Protein AF-A0A1H4CJB0-F1 (afdb_monomer_lite)

Structure (mmCIF, N/CA/C/O backbone):
data_AF-A0A1H4CJB0-F1
#
_entry.id   AF-A0A1H4CJB0-F1
#
loop_
_atom_site.group_PDB
_atom_site.id
_atom_site.type_symbol
_atom_site.label_atom_id
_atom_site.label_alt_id
_atom_site.label_comp_id
_atom_site.label_asym_id
_atom_site.label_entity_id
_atom_site.label_seq_id
_atom_site.pdbx_PDB_ins_code
_atom_site.Cartn_x
_atom_site.Cartn_y
_atom_site.Cartn_z
_atom_site.occupancy
_atom_site.B_iso_or_equiv
_atom_site.auth_seq_id
_atom_site.auth_comp_id
_atom_site.auth_asym_id
_atom_site.auth_atom_id
_atom_site.pdbx_PDB_model_num
ATOM 1 N N . MET A 1 1 ? -3.131 -46.522 -23.733 1.00 41.41 1 MET A N 1
ATOM 2 C CA . MET A 1 1 ? -1.980 -45.587 -23.687 1.00 41.41 1 MET A CA 1
ATOM 3 C C . MET A 1 1 ? -2.276 -44.174 -24.217 1.00 41.41 1 MET A C 1
ATOM 5 O O . MET A 1 1 ? -1.552 -43.266 -23.846 1.00 41.41 1 MET A O 1
ATOM 9 N N . LYS A 1 2 ? -3.339 -43.938 -25.011 1.00 32.59 2 LYS A N 1
ATOM 10 C CA . LYS A 1 2 ? -3.658 -42.598 -25.556 1.00 32.59 2 LYS A CA 1
ATOM 11 C C . LYS A 1 2 ? -4.396 -41.639 -24.594 1.00 32.59 2 LYS A C 1
ATOM 13 O O . LYS A 1 2 ? -4.295 -40.440 -24.779 1.00 32.59 2 LYS A O 1
ATOM 18 N N . LEU A 1 3 ? -5.050 -42.136 -23.535 1.00 29.50 3 LEU A N 1
ATOM 19 C CA . LEU A 1 3 ? -5.841 -41.307 -22.602 1.00 29.50 3 LEU A CA 1
ATOM 20 C C . LEU A 1 3 ? -4.997 -40.544 -21.552 1.00 29.50 3 LEU A C 1
ATOM 22 O O . LEU A 1 3 ? -5.400 -39.485 -21.088 1.00 29.50 3 LEU A O 1
ATOM 26 N N . LYS A 1 4 ? -3.801 -41.044 -21.200 1.00 29.25 4 LYS A N 1
ATOM 27 C CA . LYS A 1 4 ? -2.905 -40.383 -20.227 1.00 29.25 4 LYS A CA 1
ATOM 28 C C . LYS A 1 4 ? -2.166 -39.172 -20.812 1.00 29.25 4 LYS A C 1
ATOM 30 O O . LYS A 1 4 ? -1.829 -38.262 -20.070 1.00 29.25 4 LYS A O 1
ATOM 35 N N . ILE A 1 5 ? -1.951 -39.142 -22.130 1.00 38.16 5 ILE A N 1
ATOM 36 C CA . ILE A 1 5 ? -1.270 -38.027 -22.807 1.00 38.16 5 ILE A CA 1
ATOM 37 C C . ILE A 1 5 ? -2.209 -36.816 -22.923 1.00 38.16 5 ILE A C 1
ATOM 39 O O . ILE A 1 5 ? -1.764 -35.689 -22.748 1.00 38.16 5 ILE A O 1
ATOM 43 N N . THR A 1 6 ? -3.516 -37.033 -23.115 1.00 28.72 6 THR A N 1
ATOM 44 C CA . THR A 1 6 ? -4.508 -35.951 -23.235 1.00 28.72 6 THR A CA 1
ATOM 45 C C . THR A 1 6 ? -4.749 -35.205 -21.915 1.00 28.72 6 THR A C 1
ATOM 47 O O . THR A 1 6 ? -4.867 -33.987 -21.933 1.00 28.72 6 THR A O 1
ATOM 50 N N . ILE A 1 7 ? -4.757 -35.892 -20.763 1.00 28.59 7 ILE A N 1
ATOM 51 C CA . ILE A 1 7 ? -4.958 -35.253 -19.444 1.00 28.59 7 ILE A CA 1
ATOM 52 C C . ILE A 1 7 ? -3.745 -34.406 -19.034 1.00 28.59 7 ILE A C 1
ATOM 54 O O . ILE A 1 7 ? -3.920 -33.307 -18.515 1.00 28.59 7 ILE A O 1
ATOM 58 N N . VAL A 1 8 ? -2.521 -34.867 -19.324 1.00 30.88 8 VAL A N 1
ATOM 59 C CA . VAL A 1 8 ? -1.305 -34.068 -19.090 1.00 30.88 8 VAL A CA 1
ATOM 60 C C . VAL A 1 8 ? -1.310 -32.822 -19.980 1.00 30.88 8 VAL A C 1
ATOM 62 O O . VAL A 1 8 ? -1.046 -31.734 -19.489 1.00 30.88 8 VAL A O 1
ATOM 65 N N . PHE A 1 9 ? -1.715 -32.949 -21.249 1.00 25.62 9 PHE A N 1
ATOM 66 C CA . PHE A 1 9 ? -1.820 -31.807 -22.165 1.00 25.62 9 PHE A CA 1
ATOM 67 C C . PHE A 1 9 ? -2.879 -30.780 -21.725 1.00 25.62 9 PHE A C 1
ATOM 69 O O . PHE A 1 9 ? -2.626 -29.581 -21.795 1.00 25.62 9 PHE A O 1
ATOM 76 N N . ILE A 1 10 ? -4.043 -31.226 -21.233 1.00 28.97 10 ILE A N 1
ATOM 77 C CA . ILE A 1 10 ? -5.113 -30.336 -20.746 1.00 28.97 10 ILE A CA 1
ATOM 78 C C . ILE A 1 10 ? -4.701 -29.629 -19.446 1.00 28.97 10 ILE A C 1
ATOM 80 O O . ILE A 1 10 ? -4.936 -28.433 -19.317 1.00 28.97 10 ILE A O 1
ATOM 84 N N . LEU A 1 11 ? -4.025 -30.311 -18.513 1.00 27.70 11 LEU A N 1
ATOM 85 C CA . LEU A 1 11 ? -3.516 -29.684 -17.283 1.00 27.70 11 LEU A CA 1
ATOM 86 C C . LEU A 1 11 ? -2.426 -28.639 -17.569 1.00 27.70 11 LEU A C 1
ATOM 88 O O . LEU A 1 11 ? -2.415 -27.584 -16.933 1.00 27.70 11 LEU A O 1
ATOM 92 N N . SER A 1 12 ? -1.559 -28.883 -18.558 1.00 28.58 12 SER A N 1
ATOM 93 C CA . SER A 1 12 ? -0.568 -27.902 -19.026 1.00 28.58 12 SER A CA 1
ATOM 94 C C . SER A 1 12 ? -1.214 -26.702 -19.731 1.00 28.58 12 SER A C 1
ATOM 96 O O . SER A 1 12 ? -0.770 -25.574 -19.548 1.00 28.58 12 SER A O 1
ATOM 98 N N . PHE A 1 13 ? -2.291 -26.905 -20.498 1.00 25.59 13 PHE A N 1
ATOM 99 C CA . PHE A 1 13 ? -3.025 -25.805 -21.141 1.00 25.59 13 PHE A CA 1
ATOM 100 C C . PHE A 1 13 ? -3.854 -24.981 -20.149 1.00 25.59 13 PHE A C 1
ATOM 102 O O . PHE A 1 13 ? -3.871 -23.755 -20.248 1.00 25.59 13 PHE A O 1
ATOM 109 N N . CYS A 1 14 ? -4.494 -25.617 -19.163 1.00 26.12 14 CYS A N 1
ATOM 110 C CA . CYS A 1 14 ? -5.233 -24.910 -18.116 1.00 26.12 14 CYS A CA 1
ATOM 111 C C . CYS A 1 14 ? -4.314 -24.019 -17.277 1.00 26.12 14 CYS A C 1
ATOM 113 O O . CYS A 1 14 ? -4.701 -22.900 -16.962 1.00 26.12 14 CYS A O 1
ATOM 115 N N . SER A 1 15 ? -3.093 -24.471 -16.973 1.00 28.34 15 SER A N 1
ATOM 116 C CA . SER A 1 15 ? -2.096 -23.664 -16.256 1.00 28.34 15 SER A CA 1
ATOM 117 C C . SER A 1 15 ? -1.533 -22.522 -17.108 1.00 28.34 15 SER A C 1
ATOM 119 O O . SER A 1 15 ? -1.303 -21.445 -16.572 1.00 28.34 15 SER A O 1
ATOM 121 N N . PHE A 1 16 ? -1.409 -22.684 -18.431 1.00 30.70 16 PHE A N 1
ATOM 122 C CA . PHE A 1 16 ? -1.055 -21.584 -19.341 1.00 30.70 16 PHE A CA 1
ATOM 123 C C . PHE A 1 16 ? -2.162 -20.523 -19.462 1.00 30.70 16 PHE A C 1
ATOM 125 O O . PHE A 1 16 ? -1.870 -19.331 -19.397 1.00 30.70 16 PHE A O 1
ATOM 132 N N . ILE A 1 17 ? -3.432 -20.932 -19.591 1.00 30.05 17 ILE A N 1
ATOM 133 C CA . ILE A 1 17 ? -4.576 -20.001 -19.621 1.00 30.05 17 ILE A CA 1
ATOM 134 C C . ILE A 1 17 ? -4.733 -19.316 -18.256 1.00 30.05 17 ILE A C 1
ATOM 136 O O . ILE A 1 17 ? -4.927 -18.104 -18.206 1.00 30.05 17 ILE A O 1
ATOM 140 N N . HIS A 1 18 ? -4.574 -20.054 -17.150 1.00 32.44 18 HIS A N 1
ATOM 141 C CA . HIS A 1 18 ? -4.546 -19.465 -15.809 1.00 32.44 18 HIS A CA 1
ATOM 142 C C . HIS A 1 18 ? -3.353 -18.540 -15.597 1.00 32.44 18 HIS A C 1
ATOM 144 O O . HIS A 1 18 ? -3.535 -17.560 -14.905 1.00 32.44 18 HIS A O 1
ATOM 150 N N . ALA A 1 19 ? -2.179 -18.780 -16.187 1.00 33.12 19 ALA A N 1
ATOM 151 C CA . ALA A 1 19 ? -1.021 -17.888 -16.069 1.00 33.12 19 ALA A CA 1
ATOM 152 C C . ALA A 1 19 ? -1.181 -16.593 -16.884 1.00 33.12 19 ALA A C 1
ATOM 154 O O . ALA A 1 19 ? -0.773 -15.526 -16.424 1.00 33.12 19 ALA A O 1
ATOM 155 N N . GLN A 1 20 ? -1.809 -16.665 -18.069 1.00 38.16 20 GLN A N 1
ATOM 156 C CA . GLN A 1 20 ? -2.181 -15.464 -18.827 1.00 38.16 20 GLN A CA 1
ATOM 157 C C . GLN A 1 20 ? -3.262 -14.657 -18.117 1.00 38.16 20 GLN A C 1
ATOM 159 O O . GLN A 1 20 ? -3.204 -13.424 -18.091 1.00 38.16 20 GLN A O 1
ATOM 164 N N . ASN A 1 21 ? -4.217 -15.364 -17.513 1.00 38.53 21 ASN A N 1
ATOM 165 C CA . ASN A 1 21 ? -5.167 -14.755 -16.610 1.00 38.53 21 ASN A CA 1
ATOM 166 C C . ASN A 1 21 ? -4.480 -14.267 -15.346 1.00 38.53 21 ASN A C 1
ATOM 168 O O . ASN A 1 21 ? -4.873 -13.205 -14.930 1.00 38.53 21 ASN A O 1
ATOM 172 N N . LEU A 1 22 ? -3.432 -14.906 -14.813 1.00 39.69 22 LEU A N 1
ATOM 173 C CA . LEU A 1 22 ? -2.825 -14.535 -13.536 1.00 39.69 22 LEU A CA 1
ATOM 174 C C . LEU A 1 22 ? -2.320 -13.103 -13.600 1.00 39.69 22 LEU A C 1
ATOM 176 O O . LEU A 1 22 ? -2.834 -12.291 -12.873 1.00 39.69 22 LEU A O 1
ATOM 180 N N . MET A 1 23 ? -1.465 -12.705 -14.546 1.00 41.66 23 MET A N 1
ATOM 181 C CA . MET A 1 23 ? -1.033 -11.294 -14.602 1.00 41.66 23 MET A CA 1
ATOM 182 C C . MET A 1 23 ? -2.176 -10.290 -14.859 1.00 41.66 23 MET A C 1
ATOM 184 O O . MET A 1 23 ? -2.091 -9.156 -14.400 1.00 41.66 23 MET A O 1
ATOM 188 N N . LYS A 1 24 ? -3.246 -10.671 -15.571 1.00 47.22 24 LYS A N 1
ATOM 189 C CA . LYS A 1 24 ? -4.438 -9.817 -15.759 1.00 47.22 24 LYS A CA 1
ATOM 190 C C . LYS A 1 24 ? -5.398 -9.832 -14.559 1.00 47.22 24 LYS A C 1
ATOM 192 O O . LYS A 1 24 ? -6.061 -8.830 -14.315 1.00 47.22 24 LYS A O 1
ATOM 197 N N . SER A 1 25 ? -5.463 -10.934 -13.819 1.00 41.25 25 SER A N 1
ATOM 198 C CA . SER A 1 25 ? -6.315 -11.189 -12.655 1.00 41.25 25 SER A CA 1
ATOM 199 C C . SER A 1 25 ? -5.653 -10.679 -11.384 1.00 41.25 25 SER A C 1
ATOM 201 O O . SER A 1 25 ? -6.337 -10.141 -10.533 1.00 41.25 25 SER A O 1
ATOM 203 N N . THR A 1 26 ? -4.320 -10.718 -11.322 1.00 48.06 26 THR A N 1
ATOM 204 C CA . THR A 1 26 ? -3.447 -9.982 -10.404 1.00 48.06 26 THR A CA 1
ATOM 205 C C . THR A 1 26 ? -3.761 -8.488 -10.442 1.00 48.06 26 THR A C 1
ATOM 207 O O . THR A 1 26 ? -3.521 -7.785 -9.474 1.00 48.06 26 THR A O 1
ATOM 210 N N . TYR A 1 27 ? -4.325 -7.972 -11.533 1.00 49.72 27 TYR A N 1
ATOM 211 C CA . TYR A 1 27 ? -4.799 -6.595 -11.568 1.00 49.72 27 TYR A CA 1
ATOM 212 C C . TYR A 1 27 ? -6.315 -6.447 -11.548 1.00 49.72 27 TYR A C 1
ATOM 214 O O . TYR A 1 27 ? -6.733 -5.302 -11.525 1.00 49.72 27 TYR A O 1
ATOM 222 N N . ASN A 1 28 ? -7.118 -7.523 -11.593 1.00 56.25 28 ASN A N 1
ATOM 223 C CA . ASN A 1 28 ? -8.572 -7.485 -11.821 1.00 56.25 28 ASN A CA 1
ATOM 224 C C . ASN A 1 28 ? -9.011 -6.181 -12.518 1.00 56.25 28 ASN A C 1
ATOM 226 O O . ASN A 1 28 ? -9.590 -5.286 -11.907 1.00 56.25 28 ASN A O 1
ATOM 230 N N . LEU A 1 29 ? -8.613 -6.017 -13.785 1.00 55.62 29 LEU A N 1
ATOM 231 C CA . LEU A 1 29 ? -8.647 -4.715 -14.473 1.00 55.62 29 LEU A CA 1
ATOM 232 C C . LEU A 1 29 ? -10.059 -4.111 -14.594 1.00 55.62 29 LEU A C 1
ATOM 234 O O . LEU A 1 29 ? -10.209 -2.958 -15.005 1.00 55.62 29 LEU A O 1
ATOM 238 N N . GLU A 1 30 ? -11.095 -4.896 -14.312 1.00 55.72 30 GLU A N 1
ATOM 239 C CA . GLU A 1 30 ? -12.492 -4.468 -14.253 1.00 55.72 30 GLU A CA 1
ATOM 240 C C . GLU A 1 30 ? -12.834 -3.743 -12.940 1.00 55.72 30 GLU A C 1
ATOM 242 O O . GLU A 1 30 ? -13.747 -2.928 -12.942 1.00 55.72 30 GLU A O 1
ATOM 247 N N . GLY A 1 31 ? -12.055 -3.941 -11.871 1.00 58.12 31 GLY A N 1
ATOM 248 C CA . GLY A 1 31 ? -12.198 -3.273 -10.572 1.00 58.12 31 GLY A CA 1
ATOM 249 C C . GLY A 1 31 ? -11.404 -1.969 -10.408 1.00 58.12 31 GLY A C 1
ATOM 250 O O . GLY A 1 31 ? -11.330 -1.450 -9.298 1.00 58.12 31 GLY A O 1
ATOM 251 N N . PHE A 1 32 ? -10.784 -1.438 -11.470 1.00 64.06 32 PHE A N 1
ATOM 252 C CA . PHE A 1 32 ? -10.074 -0.152 -11.403 1.00 64.06 32 PHE A CA 1
ATOM 253 C C . PHE A 1 32 ? -11.062 1.011 -11.194 1.00 64.06 32 PHE A C 1
ATOM 255 O O . PHE A 1 32 ? -12.085 1.052 -11.883 1.00 64.06 32 PHE A O 1
ATOM 262 N N . PRO A 1 33 ? -10.746 1.992 -10.328 1.00 65.44 33 PRO A N 1
ATOM 263 C CA . PRO A 1 33 ? -11.596 3.158 -10.128 1.00 65.44 33 PRO A CA 1
ATOM 264 C C . PRO A 1 33 ? -11.641 4.051 -11.377 1.00 65.44 33 PRO A C 1
ATOM 266 O O . PRO A 1 33 ? -10.710 4.086 -12.190 1.00 65.44 33 PRO A O 1
ATOM 269 N N . GLU A 1 34 ? -12.724 4.823 -11.508 1.00 72.81 34 GLU A N 1
ATOM 270 C CA . GLU A 1 34 ? -12.892 5.793 -12.594 1.00 72.81 34 GLU A CA 1
ATOM 271 C C . GLU A 1 34 ? -11.735 6.814 -12.636 1.00 72.81 34 GLU A C 1
ATOM 273 O O . GLU A 1 34 ? -11.318 7.378 -11.612 1.00 72.81 34 GLU A O 1
ATOM 278 N N . GLY A 1 35 ? -11.234 7.090 -13.848 1.00 74.44 35 GLY A N 1
ATOM 279 C CA . GLY A 1 35 ? -10.115 8.011 -14.086 1.00 74.44 35 GLY A CA 1
ATOM 280 C C . GLY A 1 35 ? -8.725 7.360 -14.098 1.00 74.44 35 GLY A C 1
ATOM 281 O O . GLY A 1 35 ? -7.731 8.067 -13.940 1.00 74.44 35 GLY A O 1
ATOM 282 N N . MET A 1 36 ? -8.643 6.034 -14.278 1.00 78.69 36 MET A N 1
ATOM 283 C CA . MET A 1 36 ? -7.382 5.283 -14.428 1.00 78.69 36 MET A CA 1
ATOM 284 C C . MET A 1 36 ? -7.239 4.568 -15.788 1.00 78.69 36 MET A C 1
ATOM 286 O O . MET A 1 36 ? -6.518 3.570 -15.917 1.00 78.69 36 MET A O 1
ATOM 290 N N . ASP A 1 37 ? -7.923 5.064 -16.823 1.00 82.31 37 ASP A N 1
ATOM 291 C CA . ASP A 1 37 ? -7.985 4.418 -18.140 1.00 82.31 37 ASP A CA 1
ATOM 292 C C . ASP A 1 37 ? -6.610 4.303 -18.802 1.00 82.31 37 ASP A C 1
ATOM 294 O O . ASP A 1 37 ? -6.254 3.241 -19.322 1.00 82.31 37 ASP A O 1
ATOM 298 N N . LYS A 1 38 ? -5.785 5.355 -18.734 1.00 82.50 38 LYS A N 1
ATOM 299 C CA . LYS A 1 38 ? -4.431 5.331 -19.306 1.00 82.50 38 LYS A CA 1
ATOM 300 C C . LYS A 1 38 ? -3.524 4.299 -18.628 1.00 82.50 38 LYS A C 1
ATOM 302 O O . LYS A 1 38 ? -2.707 3.665 -19.299 1.00 82.50 38 LYS A O 1
ATOM 307 N N . GLN A 1 39 ? -3.646 4.110 -17.317 1.00 82.44 39 GLN A N 1
ATOM 308 C CA . GLN A 1 39 ? -2.888 3.117 -16.553 1.00 82.44 39 GLN A CA 1
ATOM 309 C C . GLN A 1 39 ? -3.353 1.709 -16.913 1.00 82.44 39 GLN A C 1
ATOM 311 O O . GLN A 1 39 ? -2.521 0.844 -17.191 1.00 82.44 39 GLN A O 1
ATOM 316 N N . LYS A 1 40 ? -4.671 1.497 -16.994 1.00 75.06 40 LYS A N 1
ATOM 317 C CA . LYS A 1 40 ? -5.268 0.238 -17.454 1.00 75.06 40 LYS A CA 1
ATOM 318 C C . LYS A 1 40 ? -4.824 -0.107 -18.875 1.00 75.06 40 LYS A C 1
ATOM 320 O O . LYS A 1 40 ? -4.460 -1.251 -19.152 1.00 75.06 40 LYS A O 1
ATOM 325 N N . GLU A 1 41 ? -4.804 0.866 -19.782 1.00 78.75 41 GLU A N 1
ATOM 326 C CA . GLU A 1 41 ? -4.307 0.686 -21.148 1.00 78.75 41 GLU A CA 1
ATOM 327 C C . GLU A 1 41 ? -2.804 0.362 -21.163 1.00 78.75 41 GLU A C 1
ATOM 329 O O . GLU A 1 41 ? -2.380 -0.562 -21.865 1.00 78.75 41 GLU A O 1
ATOM 334 N N . PHE A 1 42 ? -2.002 1.075 -20.364 1.00 76.06 42 PHE A N 1
ATOM 335 C CA . PHE A 1 42 ? -0.564 0.834 -20.238 1.00 76.06 42 PHE A CA 1
ATOM 336 C C . PHE A 1 42 ? -0.275 -0.593 -19.761 1.00 76.06 42 PHE A C 1
ATOM 338 O O . PHE A 1 42 ? 0.500 -1.301 -20.403 1.00 76.06 42 PHE A O 1
ATOM 345 N N . ILE A 1 43 ? -0.929 -1.034 -18.680 1.00 73.88 43 ILE A N 1
ATOM 346 C CA . ILE A 1 43 ? -0.781 -2.382 -18.117 1.00 73.88 43 ILE A CA 1
ATOM 347 C C . ILE A 1 43 ? -1.185 -3.434 -19.152 1.00 73.88 43 ILE A C 1
ATOM 349 O O . ILE A 1 43 ? -0.418 -4.358 -19.411 1.00 73.88 43 ILE A O 1
ATOM 353 N N . ASN A 1 44 ? -2.331 -3.265 -19.819 1.00 70.75 44 ASN A N 1
ATOM 354 C CA . ASN A 1 44 ? -2.784 -4.198 -20.855 1.00 70.75 44 ASN A CA 1
ATOM 355 C C . ASN A 1 44 ? -1.765 -4.361 -21.992 1.00 70.75 44 ASN A C 1
ATOM 357 O O . ASN A 1 44 ? -1.460 -5.487 -22.394 1.00 70.75 44 ASN A O 1
ATOM 361 N N . LYS A 1 45 ? -1.215 -3.251 -22.497 1.00 71.31 45 LYS A N 1
ATOM 362 C CA . LYS A 1 45 ? -0.205 -3.278 -23.564 1.00 71.31 45 LYS A CA 1
ATOM 363 C C . LYS A 1 45 ? 1.116 -3.874 -23.079 1.00 71.31 45 LYS A C 1
ATOM 365 O O . LYS A 1 45 ? 1.683 -4.717 -23.771 1.00 71.31 45 LYS A O 1
ATOM 370 N N . ALA A 1 46 ? 1.585 -3.492 -21.892 1.00 68.69 46 ALA A N 1
ATOM 371 C CA . ALA A 1 46 ? 2.828 -4.004 -21.319 1.00 68.69 46 ALA A CA 1
ATOM 372 C C . ALA A 1 46 ? 2.749 -5.516 -21.055 1.00 68.69 46 ALA A C 1
ATOM 374 O O . ALA A 1 46 ? 3.631 -6.252 -21.489 1.00 68.69 46 ALA A O 1
ATOM 375 N N . ILE A 1 47 ? 1.663 -5.989 -20.434 1.00 62.25 47 ILE A N 1
ATOM 376 C CA . ILE A 1 47 ? 1.431 -7.413 -20.165 1.00 62.25 47 ILE A CA 1
ATOM 377 C C . ILE A 1 47 ? 1.344 -8.196 -21.474 1.00 62.25 47 ILE A C 1
ATOM 379 O O . ILE A 1 47 ? 1.951 -9.254 -21.568 1.00 62.25 47 ILE A O 1
ATOM 383 N N . SER A 1 48 ? 0.683 -7.685 -22.520 1.00 55.22 48 SER A N 1
ATOM 384 C CA . SER A 1 48 ? 0.611 -8.394 -23.809 1.00 55.22 48 SER A CA 1
ATOM 385 C C . SER A 1 48 ? 1.988 -8.733 -24.405 1.00 55.22 48 SER A C 1
ATOM 387 O O . SER A 1 48 ? 2.150 -9.801 -24.990 1.00 55.22 48 SER A O 1
ATOM 389 N N . ASN A 1 49 ? 3.001 -7.893 -24.158 1.00 52.16 49 ASN A N 1
ATOM 390 C CA . ASN A 1 49 ? 4.388 -8.149 -24.559 1.00 52.16 49 ASN A CA 1
ATOM 391 C C . ASN A 1 49 ? 5.097 -9.184 -23.659 1.00 52.16 49 ASN A C 1
ATOM 393 O O . ASN A 1 49 ? 6.139 -9.725 -24.035 1.00 52.16 49 ASN A O 1
ATOM 397 N N . ILE A 1 50 ? 4.552 -9.452 -22.467 1.00 51.47 50 ILE A N 1
ATOM 398 C CA . ILE A 1 50 ? 5.092 -10.387 -21.474 1.00 51.47 50 ILE A CA 1
ATOM 399 C C . ILE A 1 50 ? 4.404 -11.775 -21.544 1.00 51.47 50 ILE A C 1
ATOM 401 O O . ILE A 1 50 ? 4.913 -12.753 -21.024 1.00 51.47 50 ILE A O 1
ATOM 405 N N . LEU A 1 51 ? 3.262 -11.939 -22.216 1.00 44.31 51 LEU A N 1
ATOM 406 C CA . LEU A 1 51 ? 2.453 -13.177 -22.156 1.00 44.31 51 LEU A CA 1
ATOM 407 C C . LEU A 1 51 ? 2.945 -14.376 -23.010 1.00 44.31 51 LEU A C 1
ATOM 409 O O . LEU A 1 51 ? 2.173 -15.308 -23.247 1.00 44.31 51 LEU A O 1
ATOM 413 N N . ILE A 1 52 ? 4.206 -14.397 -23.461 1.00 47.78 52 ILE A N 1
ATOM 414 C CA . ILE A 1 52 ? 4.759 -15.432 -24.369 1.00 47.78 52 ILE A CA 1
ATOM 415 C C . ILE A 1 52 ? 5.836 -16.296 -23.675 1.00 47.78 52 ILE A C 1
ATOM 417 O O . ILE A 1 52 ? 6.840 -16.653 -24.285 1.00 47.78 52 ILE A O 1
ATOM 421 N N . TYR A 1 53 ? 5.671 -16.630 -22.389 1.00 58.69 53 TYR A N 1
ATOM 422 C CA . TYR A 1 53 ? 6.720 -17.315 -21.611 1.00 58.69 53 TYR A CA 1
ATOM 423 C C . TYR A 1 53 ? 6.220 -18.516 -20.816 1.00 58.69 53 TYR A C 1
ATOM 425 O O . TYR A 1 53 ? 5.035 -18.639 -20.509 1.00 58.69 53 TYR A O 1
ATOM 433 N N . ASN A 1 54 ? 7.152 -19.412 -20.476 1.00 54.72 54 ASN A N 1
ATOM 434 C CA . ASN A 1 54 ? 6.845 -20.595 -19.680 1.00 54.72 54 ASN A CA 1
ATOM 435 C C . ASN A 1 54 ? 6.647 -20.190 -18.220 1.00 54.72 54 ASN A C 1
ATOM 437 O O . ASN A 1 54 ? 7.578 -19.702 -17.581 1.00 54.72 54 ASN A O 1
ATOM 441 N N . PHE A 1 55 ? 5.439 -20.409 -17.710 1.00 64.69 55 PHE A N 1
ATOM 442 C CA . PHE A 1 55 ? 5.088 -20.179 -16.315 1.00 64.69 55 PHE A CA 1
ATOM 443 C C . PHE A 1 55 ? 5.646 -21.275 -15.401 1.00 64.69 55 PHE A C 1
ATOM 445 O O . PHE A 1 55 ? 5.577 -22.465 -15.716 1.00 64.69 55 PHE A O 1
ATOM 452 N N . ILE A 1 56 ? 6.141 -20.864 -14.239 1.00 67.38 56 ILE A N 1
ATOM 453 C CA . ILE A 1 56 ? 6.602 -21.722 -13.153 1.00 67.38 56 ILE A CA 1
ATOM 454 C C . ILE A 1 56 ? 5.913 -21.240 -11.872 1.00 67.38 56 ILE A C 1
ATOM 456 O O . ILE A 1 56 ? 6.118 -20.111 -11.422 1.00 67.38 56 ILE A O 1
ATOM 460 N N . TYR A 1 57 ? 5.094 -22.103 -11.273 1.00 65.69 57 TYR A N 1
ATOM 461 C CA . TYR A 1 57 ? 4.410 -21.794 -10.019 1.00 65.69 57 TYR A CA 1
ATOM 462 C C . TYR A 1 57 ? 5.407 -21.731 -8.854 1.00 65.69 57 TYR A C 1
ATOM 464 O O . TYR A 1 57 ? 6.169 -22.676 -8.643 1.00 65.69 57 TYR A O 1
ATOM 472 N N . GLY A 1 58 ? 5.395 -20.625 -8.104 1.00 63.16 58 GLY A N 1
ATOM 473 C CA . GLY A 1 58 ? 6.302 -20.375 -6.979 1.00 63.16 58 GLY A CA 1
ATOM 474 C C . GLY A 1 58 ? 5.659 -20.476 -5.591 1.00 63.16 58 GLY A C 1
ATOM 475 O O . GLY A 1 58 ? 6.366 -20.284 -4.606 1.00 63.16 58 GLY A O 1
ATOM 476 N N . GLY A 1 59 ? 4.356 -20.769 -5.497 1.00 66.94 59 GLY A N 1
ATOM 477 C CA . GLY A 1 59 ? 3.576 -20.719 -4.252 1.00 66.94 59 GLY A CA 1
ATOM 478 C C . GLY A 1 59 ? 2.588 -19.541 -4.211 1.00 66.94 59 GLY A C 1
ATOM 479 O O . GLY A 1 59 ? 2.511 -18.775 -5.174 1.00 66.94 59 GLY A O 1
ATOM 480 N N . PRO A 1 60 ? 1.825 -19.378 -3.113 1.00 63.94 60 PRO A N 1
ATOM 481 C CA . PRO A 1 60 ? 0.927 -18.236 -2.931 1.00 63.94 60 PRO A CA 1
ATOM 482 C C . PRO A 1 60 ? 1.668 -16.904 -3.124 1.00 63.94 60 PRO A C 1
ATOM 484 O O . PRO A 1 60 ? 2.777 -16.731 -2.612 1.00 63.94 60 PRO A O 1
ATOM 487 N N . GLY A 1 61 ? 1.094 -16.001 -3.926 1.00 63.16 61 GLY A N 1
ATOM 488 C CA . GLY A 1 61 ? 1.667 -14.681 -4.229 1.00 63.16 61 GLY A CA 1
ATOM 489 C C . GLY A 1 61 ? 2.987 -14.688 -5.016 1.00 63.16 61 GLY A C 1
ATOM 490 O O . GLY A 1 61 ? 3.546 -13.624 -5.273 1.00 63.16 61 GLY A O 1
ATOM 491 N N . ASN A 1 62 ? 3.506 -15.854 -5.421 1.00 70.31 62 ASN A N 1
ATOM 492 C CA . ASN A 1 62 ? 4.827 -15.980 -6.034 1.00 70.31 62 ASN A CA 1
ATOM 493 C C . ASN A 1 62 ? 4.784 -16.772 -7.341 1.00 70.31 62 ASN A C 1
ATOM 495 O O . ASN A 1 62 ? 4.240 -17.872 -7.439 1.00 70.31 62 ASN A O 1
ATOM 499 N N . SER A 1 63 ? 5.403 -16.216 -8.374 1.00 71.62 63 SER A N 1
ATOM 500 C CA . SER A 1 63 ? 5.441 -16.798 -9.714 1.00 71.62 63 SER A CA 1
ATOM 501 C C . SER A 1 63 ? 6.799 -16.572 -10.359 1.00 71.62 63 SER A C 1
ATOM 503 O O . SER A 1 63 ? 7.493 -15.601 -10.062 1.00 71.62 63 SER A O 1
ATOM 505 N N . GLN A 1 64 ? 7.202 -17.466 -11.254 1.00 72.81 64 GLN A N 1
ATOM 506 C CA . GLN A 1 64 ? 8.417 -17.296 -12.045 1.00 72.81 64 GLN A CA 1
ATOM 507 C C . GLN A 1 64 ? 8.109 -17.553 -13.515 1.00 72.81 64 GLN A C 1
ATOM 509 O O . GLN A 1 64 ? 7.211 -18.326 -13.849 1.00 72.81 64 GLN A O 1
ATOM 514 N N . PHE A 1 65 ? 8.851 -16.894 -14.394 1.00 70.25 65 PHE A N 1
ATOM 515 C CA . PHE A 1 65 ? 8.710 -17.064 -15.833 1.00 70.25 65 PHE A CA 1
ATOM 516 C C . PHE A 1 65 ? 10.082 -17.215 -16.472 1.00 70.25 65 PHE A C 1
ATOM 518 O O . PHE A 1 65 ? 10.986 -16.414 -16.219 1.00 70.25 65 PHE A O 1
ATOM 525 N N . ASP A 1 66 ? 10.214 -18.222 -17.331 1.00 68.19 66 ASP A N 1
ATOM 526 C CA . ASP A 1 66 ? 11.396 -18.387 -18.170 1.00 68.19 66 ASP A CA 1
ATOM 527 C C . ASP A 1 66 ? 11.194 -17.665 -19.503 1.00 68.19 66 ASP A C 1
ATOM 529 O O . ASP A 1 66 ? 10.433 -18.107 -20.372 1.00 68.19 66 ASP A O 1
ATOM 533 N N . LEU A 1 67 ? 11.930 -16.570 -19.673 1.00 67.94 67 LEU A N 1
ATOM 534 C CA . LEU A 1 67 ? 12.091 -15.852 -20.927 1.00 67.94 67 LEU A CA 1
ATOM 535 C C . LEU A 1 67 ? 13.151 -16.577 -21.759 1.00 67.94 67 LEU A C 1
ATOM 537 O O . LEU A 1 67 ? 14.339 -16.526 -21.439 1.00 67.94 67 LEU A O 1
ATOM 541 N N . LYS A 1 68 ? 12.738 -17.271 -22.820 1.00 64.94 68 LYS A N 1
ATOM 542 C CA . LYS A 1 68 ? 13.665 -17.883 -23.783 1.00 64.94 68 LYS A CA 1
ATOM 543 C C . LYS A 1 68 ? 13.662 -17.069 -25.063 1.00 64.94 68 LYS A C 1
ATOM 545 O O . LYS A 1 68 ? 12.604 -16.867 -25.653 1.00 64.94 68 LYS A O 1
ATOM 550 N N . SER A 1 69 ? 14.836 -16.630 -25.497 1.00 61.62 69 SER A N 1
ATOM 551 C CA . SER A 1 69 ? 14.988 -15.897 -26.750 1.00 61.62 69 SER A CA 1
ATOM 552 C C . SER A 1 69 ? 16.222 -16.378 -27.507 1.00 61.62 69 SER A C 1
ATOM 554 O O . SER A 1 69 ? 17.261 -16.680 -26.924 1.00 61.62 69 SER A O 1
ATOM 556 N N . GLU A 1 70 ? 16.104 -16.459 -28.831 1.00 54.88 70 GLU A N 1
ATOM 557 C CA . GLU A 1 70 ? 17.220 -16.784 -29.731 1.00 54.88 70 GLU A CA 1
ATOM 558 C C . GLU A 1 70 ? 18.157 -15.581 -29.960 1.00 54.88 70 GLU A C 1
ATOM 560 O O . GLU A 1 70 ? 19.218 -15.727 -30.561 1.00 54.88 70 GLU A O 1
ATOM 565 N N . LYS A 1 71 ? 17.760 -14.382 -29.505 1.00 62.91 71 LYS A N 1
ATOM 566 C CA . LYS A 1 71 ? 18.500 -13.109 -29.595 1.00 62.91 71 LYS A CA 1
ATOM 567 C C . LYS A 1 71 ? 18.303 -12.276 -28.322 1.00 62.91 71 LYS A C 1
ATOM 569 O O . LYS A 1 71 ? 17.504 -12.640 -27.463 1.00 62.91 71 LYS A O 1
ATOM 574 N N . GLU A 1 72 ? 18.970 -11.126 -28.230 1.00 69.00 72 GLU A N 1
ATOM 575 C CA . GLU A 1 72 ? 18.693 -10.093 -27.220 1.00 69.00 72 GLU A CA 1
ATOM 576 C C . GLU A 1 72 ? 17.174 -9.836 -27.097 1.00 69.00 72 GLU A C 1
ATOM 578 O O . GLU A 1 72 ? 16.519 -9.458 -28.074 1.00 69.00 72 GLU A O 1
ATOM 583 N N . PHE A 1 73 ? 16.604 -10.076 -25.911 1.00 73.19 73 PHE A N 1
ATOM 584 C CA . PHE A 1 73 ? 15.176 -9.872 -25.660 1.00 73.19 73 PHE A CA 1
ATOM 585 C C . PHE A 1 73 ? 14.913 -8.408 -25.286 1.00 73.19 73 PHE A C 1
ATOM 587 O O . PHE A 1 73 ? 15.553 -7.883 -24.377 1.00 73.19 73 PHE A O 1
ATOM 594 N N . LYS A 1 74 ? 13.963 -7.759 -25.975 1.00 76.62 74 LYS A N 1
ATOM 595 C CA . LYS A 1 74 ? 13.598 -6.347 -25.774 1.00 76.62 74 LYS A CA 1
ATOM 596 C C . LYS A 1 74 ? 12.124 -6.206 -25.416 1.00 76.62 74 LYS A C 1
ATOM 598 O O . LYS A 1 74 ? 11.252 -6.550 -26.212 1.00 76.62 74 LYS A O 1
ATOM 603 N N . LEU A 1 75 ? 11.858 -5.632 -24.248 1.00 76.81 75 LEU A N 1
ATOM 604 C CA . LEU A 1 75 ? 10.530 -5.262 -23.774 1.00 76.81 75 LEU A CA 1
ATOM 605 C C . LEU A 1 75 ? 10.333 -3.752 -23.941 1.00 76.81 75 LEU A C 1
ATOM 607 O O . LEU A 1 75 ? 10.841 -2.956 -23.150 1.00 76.81 75 LEU A O 1
ATOM 611 N N . ASN A 1 76 ? 9.580 -3.355 -24.965 1.00 77.62 76 ASN A N 1
ATOM 612 C CA . ASN A 1 76 ? 9.226 -1.952 -25.176 1.00 77.62 76 ASN A CA 1
ATOM 613 C C . ASN A 1 76 ? 8.162 -1.509 -24.169 1.00 77.62 76 ASN A C 1
ATOM 615 O O . ASN A 1 76 ? 7.130 -2.175 -24.021 1.00 77.62 76 ASN A O 1
ATOM 619 N N . LEU A 1 77 ? 8.384 -0.363 -23.521 1.00 81.19 77 LEU A N 1
ATOM 620 C CA . LEU A 1 77 ? 7.336 0.287 -22.743 1.00 81.19 77 LEU A CA 1
ATOM 621 C C . LEU A 1 77 ? 6.342 0.944 -23.715 1.00 81.19 77 LEU A C 1
ATOM 623 O O . LEU A 1 77 ? 6.776 1.548 -24.697 1.00 81.19 77 LEU A O 1
ATOM 627 N N . PRO A 1 78 ? 5.020 0.849 -23.479 1.00 77.19 78 PRO A N 1
ATOM 628 C CA . PRO A 1 78 ? 4.000 1.401 -24.371 1.00 77.19 78 PRO A CA 1
ATOM 629 C C . PRO A 1 78 ? 3.886 2.931 -24.233 1.00 77.19 78 PRO A C 1
ATOM 631 O O . PRO A 1 78 ? 2.864 3.473 -23.815 1.00 77.19 78 PRO A O 1
ATOM 634 N N . LEU A 1 79 ? 4.964 3.625 -24.594 1.00 81.31 79 LEU A N 1
ATOM 635 C CA . LEU A 1 79 ? 5.140 5.075 -24.601 1.00 81.31 79 LEU A CA 1
ATOM 636 C C . LEU A 1 79 ? 5.470 5.530 -26.030 1.00 81.31 79 LEU A C 1
ATOM 638 O O . LEU A 1 79 ? 5.953 4.738 -26.838 1.00 81.31 79 LEU A O 1
ATOM 642 N N . LYS A 1 80 ? 5.250 6.810 -26.361 1.00 83.62 80 LYS A N 1
ATOM 643 C CA . LYS A 1 80 ? 5.738 7.344 -27.648 1.00 83.62 80 LYS A CA 1
ATOM 644 C C . LYS A 1 80 ? 7.255 7.508 -27.646 1.00 83.62 80 LYS A C 1
ATOM 646 O O . LYS A 1 80 ? 7.902 7.256 -28.656 1.00 83.62 80 LYS A O 1
ATOM 651 N N . THR A 1 81 ? 7.811 7.944 -26.517 1.00 85.56 81 THR A N 1
ATOM 652 C CA . THR A 1 81 ? 9.255 7.943 -26.286 1.00 85.56 81 THR A CA 1
ATOM 653 C C . THR A 1 81 ? 9.755 6.496 -26.240 1.00 85.56 81 THR A C 1
ATOM 655 O O . THR A 1 81 ? 9.216 5.713 -25.455 1.00 85.56 81 THR A O 1
ATOM 658 N N . PRO A 1 82 ? 10.794 6.130 -27.012 1.00 86.56 82 PRO A N 1
ATOM 659 C CA . PRO A 1 82 ? 11.251 4.751 -27.110 1.00 86.56 82 PRO A CA 1
ATOM 660 C C . PRO A 1 82 ? 12.113 4.373 -25.893 1.00 86.56 82 PRO A C 1
ATOM 662 O O . PRO A 1 82 ? 13.338 4.352 -25.948 1.00 86.56 82 PRO A O 1
ATOM 665 N N . ILE A 1 83 ? 11.459 4.093 -24.767 1.00 86.38 83 ILE A N 1
ATOM 666 C CA . ILE A 1 83 ? 12.076 3.515 -23.567 1.00 86.38 83 ILE A CA 1
ATOM 667 C C . ILE A 1 83 ? 11.791 2.012 -23.579 1.00 86.38 83 ILE A C 1
ATOM 669 O O . ILE A 1 83 ? 10.643 1.592 -23.747 1.00 86.38 83 ILE A O 1
ATOM 673 N N . TRP A 1 84 ? 12.821 1.192 -23.393 1.00 85.25 84 TRP A N 1
ATOM 674 C CA . TRP A 1 84 ? 12.682 -0.263 -23.371 1.00 85.25 84 TRP A CA 1
ATOM 675 C C . TRP A 1 84 ? 13.645 -0.902 -22.379 1.00 85.25 84 TRP A C 1
ATOM 677 O O . TRP A 1 84 ? 14.686 -0.340 -22.045 1.00 85.25 84 TRP A O 1
ATOM 687 N N . LEU A 1 85 ? 13.300 -2.099 -21.921 1.00 84.56 85 LEU A N 1
ATOM 688 C CA . LEU A 1 85 ? 14.181 -2.955 -21.138 1.00 84.56 85 LEU A CA 1
ATOM 689 C C . LEU A 1 85 ? 14.784 -4.008 -22.065 1.00 84.56 85 LEU A C 1
ATOM 691 O O . LEU A 1 85 ? 14.057 -4.650 -22.822 1.00 84.56 85 LEU A O 1
ATOM 695 N N . THR A 1 86 ? 16.098 -4.183 -22.018 1.00 82.81 86 THR A N 1
ATOM 696 C CA . THR A 1 86 ? 16.796 -5.226 -22.764 1.00 82.81 86 THR A CA 1
ATOM 697 C C . THR A 1 86 ? 17.490 -6.212 -21.835 1.00 82.81 86 THR A C 1
ATOM 699 O O . THR A 1 86 ? 17.928 -5.853 -20.743 1.00 82.81 86 THR A O 1
ATOM 702 N N . PHE A 1 87 ? 17.573 -7.467 -22.255 1.00 77.88 87 PHE A N 1
ATOM 703 C CA . PHE A 1 87 ? 18.183 -8.548 -21.491 1.00 77.88 87 PHE A CA 1
ATOM 704 C C . PHE A 1 87 ? 19.363 -9.095 -22.297 1.00 77.88 87 PHE A C 1
ATOM 706 O O . PHE A 1 87 ? 19.146 -9.827 -23.270 1.00 77.88 87 PHE A O 1
ATOM 713 N N . PRO A 1 88 ? 20.605 -8.711 -21.946 1.00 67.31 88 PRO A N 1
ATOM 714 C CA . PRO A 1 88 ? 21.771 -9.041 -22.750 1.00 67.31 88 PRO A CA 1
ATOM 715 C C . PRO A 1 88 ? 22.042 -10.548 -22.746 1.00 67.31 88 PRO A C 1
ATOM 717 O O . PRO A 1 88 ? 21.845 -11.241 -21.740 1.00 67.31 88 PRO A O 1
ATOM 720 N N . ASP A 1 89 ? 22.524 -11.043 -23.884 1.00 61.69 89 ASP A N 1
ATOM 721 C CA . ASP A 1 89 ? 23.063 -12.390 -24.010 1.00 61.69 89 ASP A CA 1
ATOM 722 C C . ASP A 1 89 ? 24.519 -12.393 -23.525 1.00 61.69 89 ASP A C 1
ATOM 724 O O . ASP A 1 89 ? 25.378 -11.702 -24.070 1.00 61.69 89 ASP A O 1
ATOM 728 N N . THR A 1 90 ? 24.802 -13.159 -22.472 1.00 53.12 90 THR A N 1
ATOM 729 C CA . THR A 1 90 ? 26.165 -13.284 -21.926 1.00 53.12 90 THR A CA 1
ATOM 730 C C . THR A 1 90 ? 27.005 -14.326 -22.671 1.00 53.12 90 THR A C 1
ATOM 732 O O . THR A 1 90 ? 28.197 -14.455 -22.390 1.00 53.12 90 THR A O 1
ATOM 735 N N . LYS A 1 91 ? 26.426 -15.065 -23.630 1.00 53.06 91 LYS A N 1
ATOM 736 C CA . LYS A 1 91 ? 27.100 -16.113 -24.404 1.00 53.06 91 LYS A CA 1
ATOM 737 C C . LYS A 1 91 ? 26.833 -15.934 -25.900 1.00 53.06 91 LYS A C 1
ATOM 739 O O . LYS A 1 91 ? 26.118 -16.705 -26.519 1.00 53.06 91 LYS A O 1
ATOM 744 N N . LEU A 1 92 ? 27.531 -14.969 -26.497 1.00 46.34 92 LEU A N 1
ATOM 745 C CA . LEU A 1 92 ? 27.530 -14.622 -27.931 1.00 46.34 92 LEU A CA 1
ATOM 746 C C . LEU A 1 92 ? 27.821 -15.763 -28.937 1.00 46.34 92 LEU A C 1
ATOM 748 O O . LEU A 1 92 ? 27.836 -15.509 -30.137 1.00 46.34 92 LEU A O 1
ATOM 752 N N . ASN A 1 93 ? 28.035 -17.004 -28.497 1.00 48.19 93 ASN A N 1
ATOM 753 C CA . ASN A 1 93 ? 28.292 -18.148 -29.365 1.00 48.19 93 ASN A CA 1
ATOM 754 C C . ASN A 1 93 ? 27.311 -19.283 -29.048 1.00 48.19 93 ASN A C 1
ATOM 756 O O . ASN A 1 93 ? 27.558 -20.095 -28.160 1.00 48.19 93 ASN A O 1
ATOM 760 N N . SER A 1 94 ? 26.225 -19.322 -29.824 1.00 50.03 94 SER A N 1
ATOM 761 C CA . SER A 1 94 ? 25.352 -20.479 -30.060 1.00 50.03 94 SER A CA 1
ATOM 762 C C . SER A 1 94 ? 24.786 -21.185 -28.822 1.00 50.03 94 SER A C 1
ATOM 764 O O . SER A 1 94 ? 25.345 -22.176 -28.370 1.00 50.03 94 SER A O 1
ATOM 766 N N . GLU A 1 95 ? 23.643 -20.698 -28.341 1.00 53.19 95 GLU A N 1
ATOM 767 C CA . GLU A 1 95 ? 22.482 -21.433 -27.807 1.00 53.19 95 GLU A CA 1
ATOM 768 C C . GLU A 1 95 ? 21.501 -20.380 -27.265 1.00 53.19 95 GLU A C 1
ATOM 770 O O . GLU A 1 95 ? 21.927 -19.328 -26.799 1.00 53.19 95 GLU A O 1
ATOM 775 N N . SER A 1 96 ? 20.189 -20.611 -27.364 1.00 56.62 96 SER A N 1
ATOM 776 C CA . SER A 1 96 ? 19.167 -19.680 -26.857 1.00 56.62 96 SER A CA 1
ATOM 777 C C . SER A 1 96 ? 19.491 -19.195 -25.436 1.00 56.62 96 SER A C 1
ATOM 779 O O . SER A 1 96 ? 19.676 -20.022 -24.536 1.00 56.62 96 SER A O 1
ATOM 781 N N . ALA A 1 97 ? 19.502 -17.881 -25.209 1.00 59.75 97 ALA A N 1
ATOM 782 C CA . ALA A 1 97 ? 19.650 -17.329 -23.871 1.00 59.75 97 ALA A CA 1
ATOM 783 C C . ALA A 1 97 ? 18.323 -17.485 -23.112 1.00 59.75 97 ALA A C 1
ATOM 785 O O . ALA A 1 97 ? 17.252 -17.122 -23.603 1.00 59.75 97 ALA A O 1
ATOM 786 N N . SER A 1 98 ? 18.398 -18.070 -21.915 1.00 66.00 98 SER A N 1
ATOM 787 C CA . SER A 1 98 ? 17.260 -18.181 -21.000 1.00 66.00 98 SER A CA 1
ATOM 788 C C . SER A 1 98 ? 17.461 -17.222 -19.836 1.00 66.00 98 SER A C 1
ATOM 790 O O . SER A 1 98 ? 18.459 -17.326 -19.112 1.00 66.00 98 SER A O 1
ATOM 792 N N . HIS A 1 99 ? 16.499 -16.340 -19.603 1.00 71.31 99 HIS A N 1
ATOM 793 C CA . HIS A 1 99 ? 16.442 -15.452 -18.446 1.00 71.31 99 HIS A CA 1
ATOM 794 C C . HIS A 1 99 ? 15.237 -15.838 -17.601 1.00 71.31 99 HIS A C 1
ATOM 796 O O . HIS A 1 99 ? 14.156 -16.059 -18.129 1.00 71.31 99 HIS A O 1
ATOM 802 N N . THR A 1 100 ? 15.425 -15.930 -16.291 1.00 72.19 100 THR A N 1
ATOM 803 C CA . THR A 1 100 ? 14.326 -16.210 -15.366 1.00 72.19 100 THR A CA 1
ATOM 804 C C . THR A 1 100 ? 13.953 -14.911 -14.683 1.00 72.19 100 THR A C 1
ATOM 806 O O . THR A 1 100 ? 14.831 -14.180 -14.217 1.00 72.19 100 THR A O 1
ATOM 809 N N . VAL A 1 101 ? 12.660 -14.622 -14.649 1.00 72.62 101 VAL A N 1
ATOM 810 C CA . VAL A 1 101 ? 12.103 -13.466 -13.961 1.00 72.62 101 VAL A CA 1
ATOM 811 C C . VAL A 1 101 ? 11.223 -13.963 -12.827 1.00 72.62 101 VAL A C 1
ATOM 813 O O . VAL A 1 101 ? 10.361 -14.815 -13.041 1.00 72.62 101 VAL A O 1
ATOM 816 N N . HIS A 1 102 ? 11.449 -13.438 -11.625 1.00 75.62 102 HIS A N 1
ATOM 817 C CA . HIS A 1 102 ? 10.636 -13.760 -10.455 1.00 75.62 102 HIS A CA 1
ATOM 818 C C . HIS A 1 102 ? 9.665 -12.621 -10.193 1.00 75.62 102 HIS A C 1
ATOM 820 O O . HIS A 1 102 ? 10.076 -11.465 -10.168 1.00 75.62 102 HIS A O 1
ATOM 826 N N . TYR A 1 103 ? 8.405 -12.965 -9.976 1.00 73.00 103 TYR A N 1
ATOM 827 C CA . TYR A 1 103 ? 7.328 -12.042 -9.675 1.00 73.00 103 TYR A CA 1
ATOM 828 C C . TYR A 1 103 ? 6.771 -12.382 -8.300 1.00 73.00 103 TYR A C 1
ATOM 830 O O . TYR A 1 103 ? 6.361 -13.518 -8.052 1.00 73.00 103 TYR A O 1
ATOM 838 N N . THR A 1 104 ? 6.731 -11.380 -7.439 1.00 73.00 104 THR A N 1
ATOM 839 C CA . THR A 1 104 ? 6.002 -11.417 -6.176 1.00 73.00 104 THR A CA 1
ATOM 840 C C . THR A 1 104 ? 4.889 -10.393 -6.274 1.00 73.00 104 THR A C 1
ATOM 842 O O . THR A 1 104 ? 5.148 -9.243 -6.629 1.00 73.00 104 THR A O 1
ATOM 845 N N . TYR A 1 105 ? 3.663 -10.816 -5.999 1.00 72.81 105 TYR A N 1
ATOM 846 C CA . TYR A 1 105 ? 2.499 -9.947 -5.944 1.00 72.81 105 TYR A CA 1
ATOM 847 C C . TYR A 1 105 ? 1.950 -9.902 -4.527 1.00 72.81 105 TYR A C 1
ATOM 849 O O . TYR A 1 105 ? 1.802 -10.947 -3.894 1.00 72.81 105 TYR A O 1
ATOM 857 N N . ASP A 1 106 ? 1.634 -8.696 -4.076 1.00 75.38 106 ASP A N 1
ATOM 858 C CA . ASP A 1 106 ? 1.000 -8.429 -2.795 1.00 75.38 106 ASP A CA 1
ATOM 859 C C . ASP A 1 106 ? -0.167 -7.456 -3.010 1.00 75.38 106 ASP A C 1
ATOM 861 O O . ASP A 1 106 ? 0.021 -6.359 -3.545 1.00 75.38 106 ASP A O 1
ATOM 865 N N . PHE A 1 107 ? -1.379 -7.873 -2.641 1.00 79.69 107 PHE A N 1
ATOM 866 C CA . PHE A 1 107 ? -2.552 -7.004 -2.572 1.00 79.69 107 PHE A CA 1
ATOM 867 C C . PHE A 1 107 ? -3.513 -7.516 -1.504 1.00 79.69 107 PHE A C 1
ATOM 869 O O . PHE A 1 107 ? -4.434 -8.288 -1.776 1.00 79.69 107 PHE A O 1
ATOM 876 N N . LYS A 1 108 ? -3.277 -7.067 -0.273 1.00 81.88 108 LYS A N 1
ATOM 877 C CA . LYS A 1 108 ? -3.951 -7.604 0.912 1.00 81.88 108 LYS A CA 1
ATOM 878 C C . LYS A 1 108 ? -5.416 -7.220 1.031 1.00 81.88 108 LYS A C 1
ATOM 880 O O . LYS A 1 108 ? -6.109 -7.772 1.868 1.00 81.88 108 LYS A O 1
ATOM 885 N N . TYR A 1 109 ? -5.922 -6.286 0.227 1.00 81.31 109 TYR A N 1
ATOM 886 C CA . TYR A 1 109 ? -7.347 -5.953 0.261 1.00 81.31 109 TYR A CA 1
ATOM 887 C C . TYR A 1 109 ? -8.235 -7.186 0.032 1.00 81.31 109 TYR A C 1
ATOM 889 O O . TYR A 1 109 ? -9.239 -7.345 0.721 1.00 81.31 109 TYR A O 1
ATOM 897 N N . HIS A 1 110 ? -7.823 -8.091 -0.864 1.00 75.44 110 HIS A N 1
ATOM 898 C CA . HIS A 1 110 ? -8.529 -9.351 -1.113 1.00 75.44 110 HIS A CA 1
ATOM 899 C C . HIS A 1 110 ? -8.408 -10.372 0.022 1.00 75.44 110 HIS A C 1
ATOM 901 O O . HIS A 1 110 ? -9.175 -11.325 0.040 1.00 75.44 110 HIS A O 1
ATOM 907 N N . ASP A 1 111 ? -7.503 -10.166 0.982 1.00 82.06 111 ASP A N 1
ATOM 908 C CA . ASP A 1 111 ? -7.467 -10.973 2.205 1.00 82.06 111 ASP A CA 1
ATOM 909 C C . ASP A 1 111 ? -8.623 -10.595 3.155 1.00 82.06 111 ASP A C 1
ATOM 911 O O . ASP A 1 111 ? -8.980 -11.381 4.028 1.00 82.06 111 ASP A O 1
ATOM 915 N N . TYR A 1 112 ? -9.212 -9.399 2.990 1.00 82.44 112 TYR A N 1
ATOM 916 C CA . TYR A 1 112 ? -10.280 -8.873 3.852 1.00 82.44 112 TYR A CA 1
ATOM 917 C C . TYR A 1 112 ? -11.639 -8.752 3.155 1.00 82.44 112 TYR A C 1
ATOM 919 O O . TYR A 1 112 ? -12.665 -8.777 3.837 1.00 82.44 112 TYR A O 1
ATOM 927 N N . TYR A 1 113 ? -11.661 -8.592 1.826 1.00 79.12 113 TYR A N 1
ATOM 928 C CA . TYR A 1 113 ? -12.889 -8.496 1.036 1.00 79.12 113 TYR A CA 1
ATOM 929 C C . TYR A 1 113 ? -12.752 -9.227 -0.305 1.00 79.12 113 TYR A C 1
ATOM 931 O O . TYR A 1 113 ? -11.987 -8.818 -1.183 1.00 79.12 113 TYR A O 1
ATOM 939 N N . ASP A 1 114 ? -13.560 -10.271 -0.485 1.00 64.12 114 ASP A N 1
ATOM 940 C CA . ASP A 1 114 ? -13.458 -11.176 -1.634 1.00 64.12 114 ASP A CA 1
ATOM 941 C C . ASP A 1 114 ? -13.847 -10.515 -2.976 1.00 64.12 114 ASP A C 1
ATOM 943 O O . ASP A 1 114 ? -13.157 -10.716 -3.971 1.00 64.12 114 ASP A O 1
ATOM 947 N N . ASP A 1 115 ? -14.892 -9.671 -3.010 1.00 59.69 115 ASP A N 1
ATOM 948 C CA . ASP A 1 115 ? -15.501 -9.169 -4.265 1.00 59.69 115 ASP A CA 1
ATOM 949 C C . ASP A 1 115 ? -15.817 -7.653 -4.280 1.00 59.69 115 ASP A C 1
ATOM 951 O O . ASP A 1 115 ? -16.574 -7.159 -5.123 1.00 59.69 115 ASP A O 1
ATOM 955 N N . ALA A 1 116 ? -15.268 -6.872 -3.347 1.00 60.53 116 ALA A N 1
ATOM 956 C CA . ALA A 1 116 ? -15.596 -5.450 -3.253 1.00 60.53 116 ALA A CA 1
ATOM 957 C C . ALA A 1 116 ? -14.923 -4.616 -4.363 1.00 60.53 116 ALA A C 1
ATOM 959 O O . ALA A 1 116 ? -13.714 -4.687 -4.590 1.00 60.53 116 ALA A O 1
ATOM 960 N N . ALA A 1 117 ? -15.713 -3.780 -5.043 1.00 68.06 117 ALA A N 1
ATOM 961 C CA . ALA A 1 117 ? -15.192 -2.800 -5.991 1.00 68.06 117 ALA A CA 1
ATOM 962 C C . ALA A 1 117 ? -14.381 -1.715 -5.262 1.00 68.06 117 ALA A C 1
ATOM 964 O O . ALA A 1 117 ? -14.797 -1.202 -4.223 1.00 68.06 117 ALA A O 1
ATOM 965 N N . ILE A 1 118 ? -13.249 -1.320 -5.845 1.00 71.81 118 ILE A N 1
ATOM 966 C CA . ILE A 1 118 ? -12.377 -0.272 -5.306 1.00 71.81 118 ILE A CA 1
ATOM 967 C C . ILE A 1 118 ? -12.998 1.087 -5.642 1.00 71.81 118 ILE A C 1
ATOM 969 O O . ILE A 1 118 ? -12.877 1.588 -6.759 1.00 71.81 118 ILE A O 1
ATOM 973 N N . THR A 1 119 ? -13.704 1.673 -4.678 1.00 76.25 119 THR A N 1
ATOM 974 C CA . THR A 1 119 ? -14.374 2.976 -4.809 1.00 76.25 119 THR A CA 1
ATOM 975 C C . THR A 1 119 ? -13.661 4.055 -3.999 1.00 76.25 119 THR A C 1
ATOM 977 O O . THR A 1 119 ? -12.903 3.762 -3.079 1.00 76.25 119 THR A O 1
ATOM 980 N N . ASP A 1 120 ? -13.951 5.330 -4.270 1.00 79.62 120 ASP A N 1
ATOM 981 C CA . ASP A 1 120 ? -13.371 6.444 -3.503 1.00 79.62 120 ASP A CA 1
ATOM 982 C C . ASP A 1 120 ? -13.707 6.372 -1.993 1.00 79.62 120 ASP A C 1
ATOM 984 O O . ASP A 1 120 ? -12.971 6.916 -1.167 1.00 79.62 120 ASP A O 1
ATOM 988 N N . SER A 1 121 ? -14.785 5.677 -1.598 1.00 84.94 121 SER A N 1
ATOM 989 C CA . SER A 1 121 ? -15.184 5.550 -0.190 1.00 84.94 121 SER A CA 1
ATOM 990 C C . SER A 1 121 ? -14.262 4.655 0.639 1.00 84.94 121 SER A C 1
ATOM 992 O O . SER A 1 121 ? -14.237 4.812 1.858 1.00 84.94 121 SER A O 1
ATOM 994 N N . ILE A 1 122 ? -13.469 3.770 0.021 1.00 86.81 122 ILE A N 1
ATOM 995 C CA . ILE A 1 122 ? -12.523 2.906 0.755 1.00 86.81 122 ILE A CA 1
ATOM 996 C C . ILE A 1 122 ? -11.378 3.708 1.394 1.00 86.81 122 ILE A C 1
ATOM 998 O O . ILE A 1 122 ? -10.756 3.252 2.347 1.00 86.81 122 ILE A O 1
ATOM 1002 N N . PHE A 1 123 ? -11.124 4.925 0.897 1.00 88.25 123 PHE A N 1
ATOM 1003 C CA . PHE A 1 123 ? -10.163 5.874 1.470 1.00 88.25 123 PHE A CA 1
ATOM 1004 C C . PHE A 1 123 ? -10.786 6.755 2.564 1.00 88.25 123 PHE A C 1
ATOM 1006 O O . PHE A 1 123 ? -10.156 7.700 3.045 1.00 88.25 123 PHE A O 1
ATOM 1013 N N . SER A 1 124 ? -12.038 6.490 2.952 1.00 91.75 124 SER A N 1
ATOM 1014 C CA . SER A 1 124 ? -12.663 7.149 4.095 1.00 91.75 124 SER A CA 1
ATOM 1015 C C . SER A 1 124 ? -12.013 6.700 5.405 1.00 91.75 124 SER A C 1
ATOM 1017 O O . SER A 1 124 ? -11.519 5.582 5.523 1.00 91.75 124 SER A O 1
ATOM 1019 N N . LEU A 1 125 ? -12.046 7.558 6.428 1.00 94.25 125 LEU A N 1
ATOM 1020 C CA . LEU A 1 125 ? -11.461 7.227 7.733 1.00 94.25 125 LEU A CA 1
ATOM 1021 C C . LEU A 1 125 ? -12.126 6.013 8.395 1.00 94.25 125 LEU A C 1
ATOM 1023 O O . LEU A 1 125 ? -11.443 5.302 9.119 1.00 94.25 125 LEU A O 1
ATOM 1027 N N . ALA A 1 126 ? -13.412 5.767 8.128 1.00 94.19 126 ALA A N 1
ATOM 1028 C CA . ALA A 1 126 ? -14.122 4.597 8.639 1.00 94.19 126 ALA A CA 1
ATOM 1029 C C . ALA A 1 126 ? -13.595 3.305 7.998 1.00 94.19 126 ALA A C 1
ATOM 1031 O O . ALA A 1 126 ? -13.207 2.381 8.703 1.00 94.19 126 ALA A O 1
ATOM 1032 N N . SER A 1 127 ? -13.497 3.267 6.665 1.00 92.94 127 SER A N 1
ATOM 1033 C CA . SER A 1 127 ? -12.966 2.104 5.942 1.00 92.94 127 SER A CA 1
ATOM 1034 C C . SER A 1 127 ? -11.493 1.846 6.257 1.00 92.94 127 SER A C 1
ATOM 1036 O O . SER A 1 127 ? -11.088 0.703 6.433 1.00 92.94 127 SER A O 1
ATOM 1038 N N . LEU A 1 128 ? -10.689 2.906 6.378 1.00 94.81 128 LEU A N 1
ATOM 1039 C CA . LEU A 1 128 ? -9.290 2.787 6.788 1.00 94.81 128 LEU A CA 1
ATOM 1040 C C . LEU A 1 128 ? -9.155 2.272 8.224 1.00 94.81 128 LEU A C 1
ATOM 1042 O O . LEU A 1 128 ? -8.177 1.596 8.528 1.00 94.81 128 LEU A O 1
ATOM 1046 N N . PHE A 1 129 ? -10.110 2.594 9.100 1.00 95.81 129 PHE A N 1
ATOM 1047 C CA . PHE A 1 129 ? -10.117 2.123 10.481 1.00 95.81 129 PHE A CA 1
ATOM 1048 C C . PHE A 1 129 ? -10.441 0.635 10.547 1.00 95.81 129 PHE A C 1
ATOM 1050 O O . PHE A 1 129 ? -9.687 -0.105 11.168 1.00 95.81 129 PHE A O 1
ATOM 1057 N N . ASP A 1 130 ? -11.487 0.196 9.845 1.00 94.75 130 ASP A N 1
ATOM 1058 C CA . ASP A 1 130 ? -11.843 -1.224 9.717 1.00 94.75 130 ASP A CA 1
ATOM 1059 C C . ASP A 1 130 ? -10.662 -2.048 9.171 1.00 94.75 130 ASP A C 1
ATOM 1061 O O . ASP A 1 130 ? -10.193 -3.000 9.795 1.00 94.75 130 ASP A O 1
ATOM 1065 N N . LEU A 1 131 ? -10.060 -1.587 8.072 1.00 94.25 131 LEU A N 1
ATOM 1066 C CA . LEU A 1 131 ? -8.865 -2.213 7.509 1.00 94.25 131 LEU A CA 1
ATOM 1067 C C . LEU A 1 131 ? -7.672 -2.227 8.467 1.00 94.25 131 LEU A C 1
ATOM 1069 O O . LEU A 1 131 ? -6.899 -3.181 8.443 1.00 94.25 131 LEU A O 1
ATOM 1073 N N . ALA A 1 132 ? -7.499 -1.195 9.296 1.00 95.38 132 ALA A N 1
ATOM 1074 C CA . ALA A 1 132 ? -6.440 -1.173 10.298 1.00 95.38 132 ALA A CA 1
ATOM 1075 C C . ALA A 1 132 ? -6.667 -2.213 11.394 1.00 95.38 132 ALA A C 1
ATOM 1077 O O . ALA A 1 132 ? -5.726 -2.923 11.741 1.00 95.38 132 ALA A O 1
ATOM 1078 N N . VAL A 1 133 ? -7.897 -2.333 11.905 1.00 95.06 133 VAL A N 1
ATOM 1079 C CA . VAL A 1 133 ? -8.263 -3.351 12.903 1.00 95.06 133 VAL A CA 1
ATOM 1080 C C . VAL A 1 133 ? -7.915 -4.744 12.378 1.00 95.06 133 VAL A C 1
ATOM 1082 O O . VAL A 1 133 ? -7.209 -5.487 13.056 1.00 95.06 133 VAL A O 1
ATOM 1085 N N . LYS A 1 134 ? -8.294 -5.053 11.132 1.00 93.44 134 LYS A N 1
ATOM 1086 C CA . LYS A 1 134 ? -7.982 -6.346 10.505 1.00 93.44 134 LYS A CA 1
ATOM 1087 C C . LYS A 1 134 ? -6.485 -6.529 10.225 1.00 93.44 134 LYS A C 1
ATOM 1089 O O . LYS A 1 134 ? -5.925 -7.579 10.512 1.00 93.44 134 LYS A O 1
ATOM 1094 N N . TYR A 1 135 ? -5.811 -5.502 9.705 1.00 93.19 135 TYR 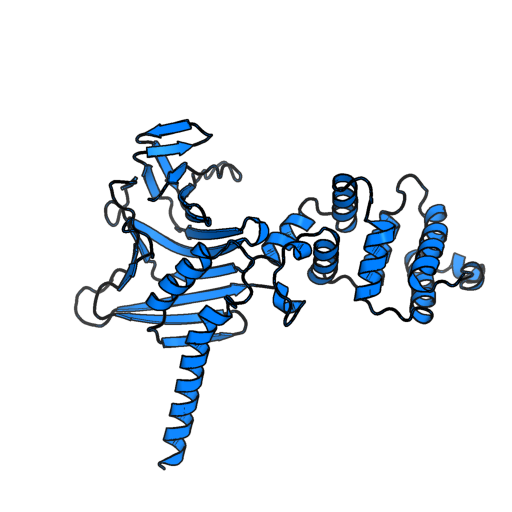A N 1
ATOM 1095 C CA . TYR A 1 135 ? -4.383 -5.562 9.367 1.00 93.19 135 TYR A CA 1
ATOM 1096 C C . TYR A 1 135 ? -3.473 -5.759 10.580 1.00 93.19 135 TYR A C 1
ATOM 1098 O O . TYR A 1 135 ? -2.455 -6.448 10.483 1.00 93.19 135 TYR A O 1
ATOM 1106 N N . TYR A 1 136 ? -3.814 -5.135 11.706 1.00 92.56 136 TYR A N 1
ATOM 1107 C CA . TYR A 1 136 ? -3.069 -5.280 12.952 1.00 92.56 136 TYR A CA 1
ATOM 1108 C C . TYR A 1 136 ? -3.558 -6.452 13.816 1.00 92.56 136 TYR A C 1
ATOM 1110 O O . TYR A 1 136 ? -3.026 -6.617 14.912 1.00 92.56 136 TYR A O 1
ATOM 1118 N N . ASP A 1 137 ? -4.504 -7.259 13.317 1.00 92.62 137 ASP A N 1
ATOM 1119 C CA . ASP A 1 137 ? -5.039 -8.464 13.970 1.00 92.62 137 ASP A CA 1
ATOM 1120 C C . ASP A 1 137 ? -5.655 -8.167 15.349 1.00 92.62 137 ASP A C 1
ATOM 1122 O O . ASP A 1 137 ? -5.301 -8.759 16.367 1.00 92.62 137 ASP A O 1
ATOM 1126 N N . TYR A 1 138 ? -6.524 -7.154 15.397 1.00 94.44 138 TYR A N 1
ATOM 1127 C CA . TYR A 1 138 ? -7.245 -6.779 16.612 1.00 94.44 138 TYR A CA 1
ATOM 1128 C C . TYR A 1 138 ? -8.552 -7.562 16.693 1.00 94.44 138 TYR A C 1
ATOM 1130 O O . TYR A 1 138 ? -9.352 -7.509 15.763 1.00 94.44 138 TYR A O 1
ATOM 1138 N N . ASP A 1 139 ? -8.780 -8.207 17.832 1.00 93.06 139 ASP A N 1
ATOM 1139 C CA . ASP A 1 139 ? -10.092 -8.692 18.257 1.00 93.06 139 ASP A CA 1
ATOM 1140 C C . ASP A 1 139 ? -10.863 -7.600 19.030 1.00 93.06 139 ASP A C 1
ATOM 1142 O O . ASP A 1 139 ? -10.379 -6.473 19.228 1.00 93.06 139 ASP A O 1
ATOM 1146 N N . GLU A 1 140 ? -12.080 -7.922 19.475 1.00 93.06 140 GLU A N 1
ATOM 1147 C CA . GLU A 1 140 ? -12.940 -7.046 20.274 1.00 93.06 140 GLU A CA 1
ATOM 1148 C C . GLU A 1 140 ? -12.211 -6.538 21.520 1.00 93.06 140 GLU A C 1
ATOM 1150 O O . GLU A 1 140 ? -12.199 -5.336 21.795 1.00 93.06 140 GLU A O 1
ATOM 1155 N N . TYR A 1 141 ? -11.561 -7.434 22.263 1.00 94.00 141 TYR A N 1
ATOM 1156 C CA . TYR A 1 141 ? -10.910 -7.112 23.530 1.00 94.00 141 TYR A CA 1
ATOM 1157 C C . TYR A 1 141 ? -9.760 -6.131 23.332 1.00 94.00 141 TYR A C 1
ATOM 1159 O O . TYR A 1 141 ? -9.683 -5.104 24.019 1.00 94.00 141 TYR A O 1
ATOM 1167 N N . LEU A 1 142 ? -8.873 -6.401 22.374 1.00 94.06 142 LEU A N 1
ATOM 1168 C CA . LEU A 1 142 ? -7.720 -5.555 22.097 1.00 94.06 142 LEU A CA 1
ATOM 1169 C C . LEU A 1 142 ? -8.151 -4.188 21.562 1.00 94.06 142 LEU A C 1
ATOM 1171 O O . LEU A 1 142 ? -7.594 -3.159 21.970 1.00 94.06 142 LEU A O 1
ATOM 1175 N N . LEU A 1 143 ? -9.165 -4.157 20.695 1.00 95.19 143 LEU A N 1
ATOM 1176 C CA . LEU A 1 143 ? -9.745 -2.918 20.194 1.00 95.19 143 LEU A CA 1
ATOM 1177 C C . LEU A 1 143 ? -10.320 -2.077 21.335 1.00 95.19 143 LEU A C 1
ATOM 1179 O O . LEU A 1 143 ? -9.899 -0.932 21.531 1.00 95.19 143 LEU A O 1
ATOM 1183 N N . ILE A 1 144 ? -11.240 -2.640 22.117 1.00 95.44 144 ILE A N 1
ATOM 1184 C CA . ILE A 1 144 ? -11.931 -1.936 23.202 1.00 95.44 144 ILE A CA 1
ATOM 1185 C C . ILE A 1 144 ? -10.947 -1.459 24.269 1.00 95.44 144 ILE A C 1
ATOM 1187 O O . ILE A 1 144 ? -11.032 -0.309 24.712 1.00 95.44 144 ILE A O 1
ATOM 1191 N N . LYS A 1 145 ? -9.948 -2.272 24.619 1.00 93.38 145 LYS A N 1
ATOM 1192 C CA . LYS A 1 145 ? -8.886 -1.889 25.555 1.00 93.38 145 LYS A CA 1
ATOM 1193 C C . LYS A 1 145 ? -8.093 -0.678 25.067 1.00 93.38 145 LYS A C 1
ATOM 1195 O O . LYS A 1 145 ? -7.875 0.267 25.831 1.00 93.38 145 LYS A O 1
ATOM 1200 N N . ASN A 1 146 ? -7.699 -0.652 23.794 1.00 93.38 146 ASN A N 1
ATOM 1201 C CA . ASN A 1 146 ? -6.976 0.487 23.221 1.00 93.38 146 ASN A CA 1
ATOM 1202 C C . ASN A 1 146 ? -7.852 1.744 23.119 1.00 93.38 146 ASN A C 1
ATOM 1204 O O . ASN A 1 146 ? -7.374 2.860 23.367 1.00 93.38 146 ASN A O 1
ATOM 1208 N N . VAL A 1 147 ? -9.147 1.586 22.835 1.00 95.00 147 VAL A N 1
ATOM 1209 C CA . VAL A 1 147 ? -10.108 2.696 22.884 1.00 95.00 147 VAL A CA 1
ATOM 1210 C C . VAL A 1 147 ? -10.225 3.232 24.314 1.00 95.00 147 VAL A C 1
ATOM 1212 O O . VAL A 1 147 ? -10.090 4.439 24.512 1.00 95.00 147 VAL A O 1
ATOM 1215 N N . LEU A 1 148 ? -10.401 2.370 25.321 1.00 94.44 148 LEU A N 1
ATOM 1216 C CA . LEU A 1 148 ? -10.508 2.749 26.735 1.00 94.44 148 LEU A CA 1
ATOM 1217 C C . LEU A 1 148 ? -9.267 3.504 27.217 1.00 94.44 148 LEU A C 1
ATOM 1219 O O . LEU A 1 148 ? -9.377 4.566 27.845 1.00 94.44 148 LEU A O 1
ATOM 1223 N N . GLN A 1 149 ? -8.069 3.011 26.895 1.00 91.38 149 GLN A N 1
ATOM 1224 C CA . GLN A 1 149 ? -6.817 3.700 27.216 1.00 91.38 149 GLN A CA 1
ATOM 1225 C C . GLN A 1 149 ? -6.809 5.124 26.656 1.00 91.38 149 GLN A C 1
ATOM 1227 O O . GLN A 1 149 ? -6.383 6.062 27.342 1.00 91.38 149 GLN A O 1
ATOM 1232 N N . ASN A 1 150 ? -7.386 5.310 25.468 1.00 89.69 150 ASN A N 1
ATOM 1233 C CA . ASN A 1 150 ? -7.424 6.590 24.783 1.00 89.69 150 ASN A CA 1
ATOM 1234 C C . ASN A 1 150 ? -8.674 7.450 25.052 1.00 89.69 150 ASN A C 1
ATOM 1236 O O . ASN A 1 150 ? -8.683 8.658 24.777 1.00 89.69 150 ASN A O 1
ATOM 1240 N N . TYR A 1 151 ? -9.691 6.890 25.691 1.00 91.06 151 TYR A N 1
ATOM 1241 C CA . TYR A 1 151 ? -10.894 7.604 26.082 1.00 91.06 151 TYR A CA 1
ATOM 1242 C C . TYR A 1 151 ? -10.572 8.670 27.140 1.00 91.06 151 TYR A C 1
ATOM 1244 O O . TYR A 1 151 ? -9.920 8.370 28.142 1.00 91.06 151 TYR A O 1
ATOM 1252 N N . ASN A 1 152 ? -10.981 9.921 26.887 1.00 87.75 152 ASN A N 1
ATOM 1253 C CA . ASN A 1 152 ? -10.852 11.086 27.780 1.00 87.75 152 ASN A CA 1
ATOM 1254 C C . ASN A 1 152 ? -9.578 11.086 28.657 1.00 87.75 152 ASN A C 1
ATOM 1256 O O . ASN A 1 152 ? -9.671 10.902 29.871 1.00 87.75 152 ASN A O 1
ATOM 1260 N N . PRO A 1 153 ? -8.379 11.312 28.081 1.00 84.88 153 PRO A N 1
ATOM 1261 C CA . PRO A 1 153 ? -7.101 11.155 28.792 1.00 84.88 153 PRO A CA 1
ATOM 1262 C C . PRO A 1 153 ? -6.922 12.081 30.001 1.00 84.88 153 PRO A C 1
ATOM 1264 O O . PRO A 1 153 ? -6.039 11.853 30.819 1.00 84.88 153 PRO A O 1
ATOM 1267 N N . SER A 1 154 ? -7.733 13.134 30.113 1.00 87.50 154 SER A N 1
ATOM 1268 C CA . SER A 1 154 ? -7.741 14.045 31.258 1.00 87.50 154 SER A CA 1
ATOM 1269 C C . SER A 1 154 ? -8.414 13.466 32.508 1.00 87.50 154 SER A C 1
ATOM 1271 O O . SER A 1 154 ? -8.296 14.066 33.572 1.00 87.50 154 SER A O 1
ATOM 1273 N N . ILE A 1 155 ? -9.151 12.357 32.386 1.00 90.25 155 ILE A N 1
ATOM 1274 C CA . ILE A 1 155 ? -9.868 11.702 33.487 1.00 90.25 155 ILE A CA 1
ATOM 1275 C C . ILE A 1 155 ? -9.028 10.526 33.998 1.00 90.25 155 ILE A C 1
ATOM 1277 O O . ILE A 1 155 ? -8.421 9.795 33.209 1.00 90.25 155 ILE A O 1
ATOM 1281 N N . ASN A 1 156 ? -8.998 10.326 35.318 1.00 91.25 156 ASN A N 1
ATOM 1282 C CA . ASN A 1 156 ? -8.317 9.185 35.927 1.00 91.25 156 ASN A CA 1
ATOM 1283 C C . ASN A 1 156 ? -8.898 7.865 35.392 1.00 91.25 156 ASN A C 1
ATOM 1285 O O . ASN A 1 156 ? -10.113 7.718 35.283 1.00 91.25 156 ASN A O 1
ATOM 1289 N N . TYR A 1 157 ? -8.033 6.887 35.108 1.00 88.44 157 TYR A N 1
ATOM 1290 C CA . TYR A 1 157 ? -8.406 5.567 34.598 1.00 88.44 157 TYR A CA 1
ATOM 1291 C C . TYR A 1 157 ? -9.575 4.916 35.356 1.00 88.44 157 TYR A C 1
ATOM 1293 O O . TYR A 1 157 ? -10.538 4.479 34.729 1.00 88.44 157 TYR A O 1
ATOM 1301 N N . LYS A 1 158 ? -9.532 4.918 36.697 1.00 86.12 158 LYS A N 1
ATOM 1302 C CA . LYS A 1 158 ? -10.582 4.306 37.534 1.00 86.12 158 LYS A CA 1
ATOM 1303 C C . LYS A 1 158 ? -11.945 4.982 37.379 1.00 86.12 158 LYS A C 1
ATOM 1305 O O . LYS A 1 158 ? -12.963 4.311 37.466 1.00 86.12 158 LYS A O 1
ATOM 1310 N N . GLU A 1 159 ? -11.956 6.290 37.143 1.00 88.56 159 GLU A N 1
ATOM 1311 C CA . GLU A 1 159 ? -13.183 7.072 36.969 1.00 88.56 159 GLU A CA 1
ATOM 1312 C C . GLU A 1 159 ? -13.728 6.943 35.544 1.00 88.56 159 GLU A C 1
ATOM 1314 O O . GLU A 1 159 ? -14.938 6.867 35.349 1.00 88.56 159 GLU A O 1
ATOM 1319 N N . LYS A 1 160 ? -12.849 6.893 34.532 1.00 91.81 160 LYS A N 1
ATOM 1320 C CA . LYS A 1 160 ? -13.292 6.798 33.136 1.00 91.81 160 LYS A CA 1
ATOM 1321 C C . LYS A 1 160 ? -13.733 5.400 32.719 1.00 91.81 160 LYS A C 1
ATOM 1323 O O . LYS A 1 160 ? -14.564 5.311 31.825 1.00 91.81 160 LYS A O 1
ATOM 1328 N N . ARG A 1 161 ? -13.196 4.335 33.327 1.00 92.31 161 ARG A N 1
ATOM 1329 C CA . ARG A 1 161 ? -13.536 2.943 32.986 1.00 92.31 161 ARG A CA 1
ATOM 1330 C C . ARG A 1 161 ? -15.046 2.660 33.048 1.00 92.31 161 ARG A C 1
ATOM 1332 O O . ARG A 1 161 ? -15.576 2.271 32.013 1.00 92.31 161 ARG A O 1
ATOM 1339 N N . PRO A 1 162 ? -15.761 2.891 34.169 1.00 89.38 162 PRO A N 1
ATOM 1340 C CA . PRO A 1 162 ? -17.202 2.621 34.224 1.00 89.38 162 PRO A CA 1
ATOM 1341 C C . PRO A 1 162 ? -17.979 3.466 33.208 1.00 89.38 162 PRO A C 1
ATOM 1343 O O . PRO A 1 162 ? -18.775 2.941 32.444 1.00 89.38 162 PRO A O 1
ATOM 1346 N N . VAL A 1 163 ? -17.651 4.758 33.089 1.00 90.94 163 VAL A N 1
ATOM 1347 C CA . VAL A 1 163 ? -18.287 5.659 32.112 1.00 90.94 163 VAL A CA 1
ATOM 1348 C C . VAL A 1 163 ? -18.069 5.191 30.669 1.00 90.94 163 VAL A C 1
ATOM 1350 O O . VAL A 1 163 ? -18.935 5.373 29.813 1.00 90.94 163 VAL A O 1
ATOM 1353 N N . PHE A 1 164 ? -16.899 4.633 30.365 1.00 95.00 164 PHE A N 1
ATOM 1354 C CA . PHE A 1 164 ? -16.588 4.093 29.050 1.00 95.00 164 PHE A CA 1
ATOM 1355 C C . PHE A 1 164 ? -17.448 2.864 28.732 1.00 95.00 164 PHE A C 1
ATOM 1357 O O . PHE A 1 164 ? -18.102 2.865 27.691 1.00 95.00 164 PHE A O 1
ATOM 1364 N N . PHE A 1 165 ? -17.504 1.875 29.628 1.00 93.94 165 PHE A N 1
ATOM 1365 C CA . PHE A 1 165 ? -18.299 0.660 29.420 1.00 93.94 165 PHE A CA 1
ATOM 1366 C C . PHE A 1 165 ? -19.808 0.930 29.421 1.00 93.94 165 PHE A C 1
ATOM 1368 O O . PHE A 1 165 ? -20.504 0.384 28.574 1.00 93.94 165 PHE A O 1
ATOM 1375 N N . ASP A 1 166 ? -20.306 1.870 30.230 1.00 91.56 166 ASP A N 1
ATOM 1376 C CA . ASP A 1 166 ? -21.701 2.333 30.146 1.00 91.56 166 ASP A CA 1
ATOM 1377 C C . ASP A 1 166 ? -22.028 2.912 28.761 1.00 91.56 166 ASP A C 1
ATOM 1379 O O . ASP A 1 166 ? -23.110 2.708 28.210 1.00 91.56 166 ASP A O 1
ATOM 1383 N N . ASN A 1 167 ? -21.097 3.683 28.185 1.00 92.62 167 ASN A N 1
ATOM 1384 C CA . ASN A 1 167 ? -21.261 4.212 26.833 1.00 92.62 167 ASN A CA 1
ATOM 1385 C C . ASN A 1 167 ? -21.158 3.112 25.772 1.00 92.62 167 ASN A C 1
ATOM 1387 O O . ASN A 1 167 ? -21.836 3.225 24.754 1.00 92.62 167 ASN A O 1
ATOM 1391 N N . LEU A 1 168 ? -20.307 2.106 25.987 1.00 94.62 168 LEU A N 1
ATOM 1392 C CA . LEU A 1 168 ? -20.133 0.974 25.082 1.00 94.62 168 LEU A CA 1
ATOM 1393 C C . LEU A 1 168 ? -21.388 0.087 25.058 1.00 94.62 168 LEU A C 1
ATOM 1395 O O . LEU A 1 168 ? -21.926 -0.161 23.983 1.00 94.62 168 LEU A O 1
ATOM 1399 N N . ALA A 1 169 ? -21.916 -0.289 26.225 1.00 93.19 169 ALA A N 1
ATOM 1400 C CA . ALA A 1 169 ? -23.164 -1.043 26.355 1.00 93.19 169 ALA A CA 1
ATOM 1401 C C . ALA A 1 169 ? -24.305 -0.344 25.604 1.00 93.19 169 ALA A C 1
ATOM 1403 O O . ALA A 1 169 ? -24.928 -0.912 24.713 1.00 93.19 169 ALA A O 1
ATOM 1404 N N . LYS A 1 170 ? -24.478 0.964 25.828 1.00 91.12 170 LYS A N 1
ATOM 1405 C CA . LYS A 1 170 ? -25.526 1.750 25.158 1.00 91.12 170 LYS A CA 1
ATOM 1406 C C . LYS A 1 170 ? -25.459 1.735 23.633 1.00 91.12 170 LYS A C 1
ATOM 1408 O O . LYS A 1 170 ? -26.503 1.883 23.008 1.00 91.12 170 LYS A O 1
ATOM 1413 N N . ILE A 1 171 ? -24.274 1.614 23.028 1.00 92.56 171 ILE A N 1
ATOM 1414 C CA . ILE A 1 171 ? -24.148 1.588 21.560 1.00 92.56 171 ILE A CA 1
ATOM 1415 C C . ILE A 1 171 ? -24.238 0.172 20.968 1.00 92.56 171 ILE A C 1
ATOM 1417 O O . ILE A 1 171 ? -24.612 0.046 19.794 1.00 92.56 171 ILE A O 1
ATOM 1421 N N . LEU A 1 172 ? -23.893 -0.859 21.751 1.00 91.56 172 LEU A N 1
ATOM 1422 C CA . LEU A 1 172 ? -23.846 -2.256 21.305 1.00 91.56 172 LEU A CA 1
ATOM 1423 C C . LEU A 1 172 ? -25.117 -3.042 21.655 1.00 91.56 172 LEU A C 1
ATOM 1425 O O . LEU A 1 172 ? -25.596 -3.795 20.824 1.00 91.56 172 LEU A O 1
ATOM 1429 N N . THR A 1 173 ? -25.740 -2.818 22.806 1.00 86.56 173 THR A N 1
ATOM 1430 C CA . THR A 1 173 ? -26.909 -3.610 23.236 1.00 86.56 173 THR A CA 1
ATOM 1431 C C . THR A 1 173 ? -28.210 -2.806 23.220 1.00 86.56 173 THR A C 1
ATOM 1433 O O . THR A 1 173 ? -29.300 -3.367 23.171 1.00 86.56 173 THR A O 1
ATOM 1436 N N . ASN A 1 174 ? -28.126 -1.467 23.250 1.00 75.88 174 ASN A N 1
ATOM 1437 C CA . ASN A 1 174 ? -29.254 -0.570 23.557 1.00 75.88 174 ASN A CA 1
ATOM 1438 C C . ASN A 1 174 ? -29.941 -0.871 24.913 1.00 75.88 174 ASN A C 1
ATOM 1440 O O . ASN A 1 174 ? -31.057 -0.399 25.150 1.00 75.88 174 ASN A O 1
ATOM 1444 N N . THR A 1 175 ? -29.292 -1.624 25.802 1.00 73.81 175 THR A N 1
ATOM 1445 C CA . THR A 1 175 ? -29.755 -1.932 27.161 1.00 73.81 175 THR A CA 1
ATOM 1446 C C . THR A 1 175 ? -28.836 -1.281 28.193 1.00 73.81 175 THR A C 1
ATOM 1448 O O . THR A 1 175 ? -27.664 -1.004 27.929 1.00 73.81 175 THR A O 1
ATOM 1451 N N . ASP A 1 176 ? -29.384 -0.980 29.370 1.00 79.94 176 ASP A N 1
ATOM 1452 C CA . ASP A 1 176 ? -28.576 -0.556 30.512 1.00 79.94 176 ASP A CA 1
ATOM 1453 C C . ASP A 1 176 ? -28.099 -1.814 31.253 1.00 79.94 176 ASP A C 1
ATOM 1455 O O . ASP A 1 176 ? -28.917 -2.565 31.788 1.00 79.94 176 ASP A O 1
ATOM 1459 N N . ILE A 1 177 ? -26.784 -2.033 31.278 1.00 82.94 177 ILE A N 1
ATOM 1460 C CA . ILE A 1 177 ? -26.134 -3.113 32.031 1.00 82.94 177 ILE A CA 1
ATOM 1461 C C . ILE A 1 177 ? -25.690 -2.551 33.385 1.00 82.94 177 ILE A C 1
ATOM 1463 O O . ILE A 1 177 ? -24.993 -1.536 33.441 1.00 82.94 177 ILE A O 1
ATOM 1467 N N . ASP A 1 178 ? -26.083 -3.195 34.488 1.00 83.75 178 ASP A N 1
ATOM 1468 C CA . ASP A 1 178 ? -25.626 -2.801 35.826 1.00 83.75 178 ASP A CA 1
ATOM 1469 C C . ASP A 1 178 ? -24.318 -3.507 36.195 1.00 83.75 178 ASP A C 1
ATOM 1471 O O . ASP A 1 178 ? -24.292 -4.515 36.909 1.00 83.75 178 ASP A O 1
ATOM 1475 N N . PHE A 1 179 ? -23.206 -2.921 35.752 1.00 84.38 179 PHE A N 1
ATOM 1476 C CA . PHE A 1 179 ? -21.861 -3.425 36.033 1.00 84.38 179 PHE A CA 1
ATOM 1477 C C . PHE A 1 179 ? -21.507 -3.507 37.527 1.00 84.38 179 PHE A C 1
ATOM 1479 O O . PHE A 1 179 ? -20.547 -4.188 37.884 1.00 84.38 179 PHE A O 1
ATOM 1486 N N . ASN A 1 180 ? -22.257 -2.852 38.424 1.00 77.31 180 ASN A N 1
ATOM 1487 C CA . ASN A 1 180 ? -21.998 -2.957 39.865 1.00 77.31 180 ASN A CA 1
ATOM 1488 C C . ASN A 1 180 ? -22.447 -4.305 40.441 1.00 77.31 180 ASN A C 1
ATOM 1490 O O . ASN A 1 180 ? -21.991 -4.685 41.516 1.00 77.31 180 ASN A O 1
ATOM 1494 N N . THR A 1 181 ? -23.342 -5.013 39.747 1.00 79.56 181 THR A N 1
ATOM 1495 C CA . THR A 1 181 ? -23.827 -6.340 40.162 1.00 79.56 181 THR A CA 1
ATOM 1496 C C . THR A 1 181 ? -22.992 -7.489 39.603 1.00 79.56 181 THR A C 1
ATOM 1498 O O . THR A 1 181 ? -23.063 -8.598 40.126 1.00 79.56 181 THR A O 1
ATOM 1501 N N . LEU A 1 182 ? -22.176 -7.204 38.585 1.00 77.81 182 LEU A N 1
ATOM 1502 C CA . LEU A 1 182 ? -21.336 -8.161 37.866 1.00 77.81 182 LEU A CA 1
ATOM 1503 C C . LEU A 1 182 ? -20.141 -8.663 38.680 1.00 77.81 182 LEU A C 1
ATOM 1505 O O . LEU A 1 182 ? -19.705 -9.794 38.502 1.00 77.81 182 LEU A O 1
ATOM 1509 N N . ILE A 1 183 ? -19.593 -7.816 39.556 1.00 76.62 183 ILE A N 1
ATOM 1510 C CA . ILE A 1 183 ? -18.391 -8.125 40.335 1.00 76.62 183 ILE A CA 1
ATOM 1511 C C . ILE A 1 183 ? -18.664 -7.770 41.789 1.00 76.62 183 ILE A C 1
ATOM 1513 O O . ILE A 1 183 ? -18.870 -6.596 42.115 1.00 76.62 183 ILE A O 1
ATOM 1517 N N . SER A 1 184 ? -18.647 -8.773 42.665 1.00 76.62 184 SER A N 1
ATOM 1518 C CA . SER A 1 184 ? -18.812 -8.555 44.104 1.00 76.62 184 SER A CA 1
ATOM 1519 C C . SER A 1 184 ? -17.665 -7.715 44.686 1.00 76.62 184 SER A C 1
ATOM 1521 O O . SER A 1 184 ? -16.565 -7.669 44.134 1.00 76.62 184 SER A O 1
ATOM 1523 N N . GLU A 1 185 ? -17.891 -7.053 45.828 1.00 73.56 185 GLU A N 1
ATOM 1524 C CA . GLU A 1 185 ? -16.841 -6.266 46.504 1.00 73.56 185 GLU A CA 1
ATOM 1525 C C . GLU A 1 185 ? -15.592 -7.117 46.822 1.00 73.56 185 GLU A C 1
ATOM 1527 O O . GLU A 1 185 ? -14.471 -6.626 46.712 1.00 73.56 185 GLU A O 1
ATOM 1532 N N . GLU A 1 186 ? -15.770 -8.407 47.135 1.00 70.81 186 GLU A N 1
ATOM 1533 C CA . GLU A 1 186 ? -14.673 -9.355 47.389 1.00 70.81 186 GLU A CA 1
ATOM 1534 C C . GLU A 1 186 ? -13.897 -9.719 46.104 1.00 70.81 186 GLU A C 1
ATOM 1536 O O . GLU A 1 186 ? -12.672 -9.870 46.128 1.00 70.81 186 GLU A O 1
ATOM 1541 N N . GLU A 1 187 ? -14.574 -9.817 44.957 1.00 74.12 187 GLU A N 1
ATOM 1542 C CA . GLU A 1 187 ? -13.937 -10.073 43.658 1.00 74.12 187 GLU A CA 1
ATOM 1543 C C . GLU A 1 187 ? -13.210 -8.833 43.124 1.00 74.12 187 GLU A C 1
ATOM 1545 O O . GLU A 1 187 ? -12.115 -8.952 42.575 1.00 74.12 187 GLU A O 1
ATOM 1550 N N . GLN A 1 188 ? -13.739 -7.626 43.355 1.00 71.56 188 GLN A N 1
ATOM 1551 C CA . GLN A 1 188 ? -13.080 -6.378 42.941 1.00 71.56 188 GLN A CA 1
ATOM 1552 C C . GLN A 1 188 ? -11.707 -6.173 43.596 1.00 71.56 188 GLN A C 1
ATOM 1554 O O . GLN A 1 188 ? -10.837 -5.537 42.998 1.00 71.56 188 GLN A O 1
ATOM 1559 N N . GLU A 1 189 ? -11.502 -6.686 44.813 1.00 73.06 189 GLU A N 1
ATOM 1560 C CA . GLU A 1 189 ? -10.211 -6.605 45.508 1.00 73.06 189 GLU A CA 1
ATOM 1561 C C . GLU A 1 189 ? -9.187 -7.638 45.011 1.00 73.06 189 GLU A C 1
ATOM 1563 O O . GLU A 1 189 ? -7.982 -7.437 45.195 1.00 73.06 189 GLU A O 1
ATOM 1568 N N . SER A 1 190 ? -9.640 -8.725 44.378 1.00 80.25 190 SER A N 1
ATOM 1569 C CA . SER A 1 190 ? -8.782 -9.830 43.925 1.00 80.25 190 SER A CA 1
ATOM 1570 C C . SER A 1 190 ? -8.474 -9.807 42.427 1.00 80.25 190 SER A C 1
ATOM 1572 O O . SER A 1 190 ? -7.408 -10.284 42.030 1.00 80.25 190 SER A O 1
ATOM 1574 N N . LEU A 1 191 ? -9.352 -9.217 41.612 1.00 84.81 191 LEU A N 1
ATOM 1575 C CA . LEU A 1 191 ? -9.192 -9.118 40.164 1.00 84.81 191 LEU A CA 1
ATOM 1576 C C . LEU A 1 191 ? -8.309 -7.935 39.748 1.00 84.81 191 LEU A C 1
ATOM 1578 O O . LEU A 1 191 ? -8.350 -6.826 40.293 1.00 84.81 191 LEU A O 1
ATOM 1582 N N . THR A 1 192 ? -7.517 -8.153 38.709 1.00 86.81 192 THR A N 1
ATOM 1583 C CA . THR A 1 192 ? -6.771 -7.103 38.021 1.00 86.81 192 THR A CA 1
ATOM 1584 C C . THR A 1 192 ? -7.707 -6.210 37.205 1.00 86.81 192 THR A C 1
ATOM 1586 O O . THR A 1 192 ? -8.840 -6.556 36.881 1.00 86.81 192 THR A O 1
ATOM 1589 N N . SER A 1 193 ? -7.229 -5.022 36.815 1.00 85.62 193 SER A N 1
ATOM 1590 C CA . SER A 1 193 ? -8.034 -4.131 35.968 1.00 85.62 193 SER A CA 1
ATOM 1591 C C . SER A 1 193 ? -8.369 -4.740 34.602 1.00 85.62 193 SER A C 1
ATOM 1593 O O . SER A 1 193 ? -9.465 -4.479 34.126 1.00 85.62 193 SER A O 1
ATOM 1595 N N . SER A 1 194 ? -7.482 -5.566 34.027 1.00 87.56 194 SER A N 1
ATOM 1596 C CA . SER A 1 194 ? -7.733 -6.250 32.745 1.00 87.56 194 SER A CA 1
ATOM 1597 C C . SER A 1 194 ? -8.830 -7.301 32.882 1.00 87.56 194 SER A C 1
ATOM 1599 O O . SER A 1 194 ? -9.729 -7.322 32.060 1.00 87.56 194 SER A O 1
ATOM 1601 N N . GLU A 1 195 ? -8.811 -8.106 33.949 1.00 90.12 195 GLU A N 1
ATOM 1602 C CA . GLU A 1 195 ? -9.855 -9.116 34.187 1.00 90.12 195 GLU A CA 1
ATOM 1603 C C . GLU A 1 195 ? -11.227 -8.462 34.399 1.00 90.12 195 GLU A C 1
ATOM 1605 O 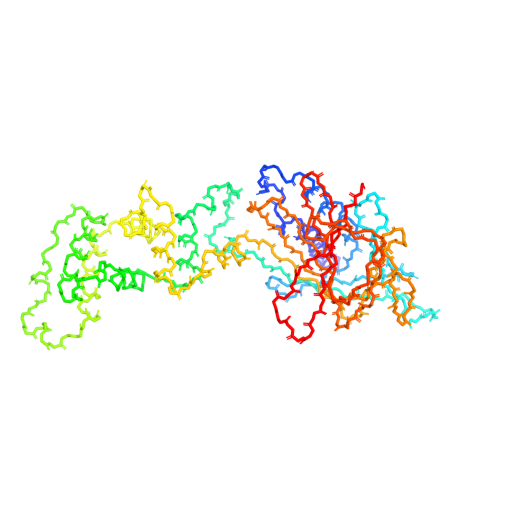O . GLU A 1 195 ? -12.231 -8.936 33.887 1.00 90.12 195 GLU A O 1
ATOM 1610 N N . ILE A 1 196 ? -11.272 -7.320 35.095 1.00 89.25 196 ILE A N 1
ATOM 1611 C CA . ILE A 1 196 ? -12.511 -6.541 35.232 1.00 89.25 196 ILE A CA 1
ATOM 1612 C C . ILE A 1 196 ? -12.989 -6.018 33.868 1.00 89.25 196 ILE A C 1
ATOM 1614 O O . ILE A 1 196 ? -14.181 -6.030 33.592 1.00 89.25 196 ILE A O 1
ATOM 1618 N N . GLU A 1 197 ? -12.077 -5.520 33.029 1.00 92.19 197 GLU A N 1
ATOM 1619 C CA . GLU A 1 197 ? -12.407 -5.018 31.687 1.00 92.19 197 GLU A CA 1
ATOM 1620 C C . GLU A 1 197 ? -12.930 -6.127 30.770 1.00 92.19 197 GLU A C 1
ATOM 1622 O O . GLU A 1 197 ? -13.867 -5.880 30.016 1.00 92.19 197 GLU A O 1
ATOM 1627 N N . GLU A 1 198 ? -12.348 -7.323 30.859 1.00 93.12 198 GLU A N 1
ATOM 1628 C CA . GLU A 1 198 ? -12.782 -8.514 30.126 1.00 93.12 198 GLU A CA 1
ATOM 1629 C C . GLU A 1 198 ? -14.192 -8.926 30.555 1.00 93.12 198 GLU A C 1
ATOM 1631 O O . GLU A 1 198 ? -15.067 -8.970 29.704 1.00 93.12 198 GLU A O 1
ATOM 1636 N N . LEU A 1 199 ? -14.469 -9.060 31.858 1.00 92.25 199 LEU A N 1
ATOM 1637 C CA . LEU A 1 199 ? -15.815 -9.394 32.355 1.00 92.25 199 LEU A CA 1
ATOM 1638 C C . LEU A 1 199 ? -16.884 -8.367 31.948 1.00 92.25 199 LEU A C 1
ATOM 1640 O O . LEU A 1 199 ? -18.006 -8.725 31.603 1.00 92.25 199 LEU A O 1
ATOM 1644 N N . MET A 1 200 ? -16.550 -7.072 31.993 1.00 92.81 200 MET A N 1
ATOM 1645 C CA . MET A 1 200 ? -17.474 -6.022 31.552 1.00 92.81 200 MET A CA 1
ATOM 1646 C C . MET A 1 200 ? -17.730 -6.085 30.043 1.00 92.81 200 MET A C 1
ATOM 1648 O O . MET A 1 200 ? -18.826 -5.748 29.602 1.00 92.81 200 MET A O 1
ATOM 1652 N N . LEU A 1 201 ? -16.723 -6.458 29.249 1.00 94.31 201 LEU A N 1
ATOM 1653 C CA . LEU A 1 201 ? -16.893 -6.634 27.813 1.00 94.31 201 LEU A CA 1
ATOM 1654 C C . LEU A 1 201 ? -17.689 -7.904 27.506 1.00 94.31 201 LEU A C 1
ATOM 1656 O O . LEU A 1 201 ? -18.585 -7.829 26.676 1.00 94.31 201 LEU A O 1
ATOM 1660 N N . ASP A 1 202 ? -17.420 -9.010 28.198 1.00 93.38 202 ASP A N 1
ATOM 1661 C CA . ASP A 1 202 ? -18.132 -10.282 28.044 1.00 93.38 202 ASP A CA 1
ATOM 1662 C C . ASP A 1 202 ? -19.637 -10.085 28.200 1.00 93.38 202 ASP A C 1
ATOM 1664 O O . ASP A 1 202 ? -20.387 -10.446 27.303 1.00 93.38 202 ASP A O 1
ATOM 1668 N N . GLU A 1 203 ? -20.079 -9.401 29.257 1.00 92.75 203 GLU A N 1
ATOM 1669 C CA . GLU A 1 203 ? -21.507 -9.124 29.460 1.00 92.75 203 GLU A CA 1
ATOM 1670 C C . GLU A 1 203 ? -22.117 -8.310 28.304 1.00 92.75 203 GLU A C 1
ATOM 1672 O O . GLU A 1 203 ? -23.239 -8.557 27.867 1.00 92.75 203 GLU A O 1
ATOM 1677 N N . ILE A 1 204 ? -21.377 -7.330 27.772 1.00 93.75 204 ILE A N 1
ATOM 1678 C CA . ILE A 1 204 ? -21.836 -6.550 26.614 1.00 93.75 204 ILE A CA 1
ATOM 1679 C C . ILE A 1 204 ? -21.926 -7.441 25.372 1.00 93.75 204 ILE A C 1
ATOM 1681 O O . ILE A 1 204 ? -22.849 -7.274 24.576 1.00 93.75 204 ILE A O 1
ATOM 1685 N N . LEU A 1 205 ? -20.959 -8.341 25.181 1.00 92.62 205 LEU A N 1
ATOM 1686 C CA . LEU A 1 205 ? -20.889 -9.232 24.026 1.00 92.62 205 LEU A CA 1
ATOM 1687 C C . LEU A 1 205 ? -21.899 -10.388 24.107 1.00 92.62 205 LEU A C 1
ATOM 1689 O O . LEU A 1 205 ? -22.363 -10.856 23.074 1.00 92.62 205 LEU A O 1
ATOM 1693 N N . GLU A 1 206 ? -22.285 -10.833 25.301 1.00 90.88 206 GLU A N 1
ATOM 1694 C CA . GLU A 1 206 ? -23.355 -11.822 25.482 1.00 90.88 206 GLU A CA 1
ATOM 1695 C C . GLU A 1 206 ? -24.732 -11.246 25.124 1.00 90.88 206 GLU A C 1
ATOM 1697 O O . GLU A 1 206 ? -25.587 -11.953 24.591 1.00 90.88 206 GLU A O 1
ATOM 1702 N N . GLU A 1 207 ? -24.929 -9.950 25.370 1.00 88.88 207 GLU A N 1
ATOM 1703 C CA . GLU A 1 207 ? -26.182 -9.232 25.112 1.00 88.88 207 GLU A CA 1
ATOM 1704 C C . GLU A 1 207 ? -26.213 -8.522 23.741 1.00 88.88 207 GLU A C 1
ATOM 1706 O O . GLU A 1 207 ? -27.219 -7.902 23.383 1.00 88.88 207 GLU A O 1
ATOM 1711 N N . THR A 1 208 ? -25.121 -8.562 22.967 1.00 88.69 208 THR A N 1
ATOM 1712 C CA . THR A 1 208 ? -25.054 -7.949 21.631 1.00 88.69 208 THR A CA 1
ATOM 1713 C C . THR A 1 208 ? -25.398 -8.955 20.538 1.00 88.69 208 THR A C 1
ATOM 1715 O O . THR A 1 208 ? -24.848 -10.049 20.475 1.00 88.69 208 THR A O 1
ATOM 1718 N N . ASP A 1 209 ? -26.250 -8.543 19.599 1.00 85.88 209 ASP A N 1
ATOM 1719 C CA . ASP A 1 209 ? -26.515 -9.302 18.368 1.00 85.88 209 ASP A CA 1
ATOM 1720 C C . ASP A 1 209 ? -25.544 -8.928 17.226 1.00 85.88 209 ASP A C 1
ATOM 1722 O O . ASP A 1 209 ? -25.657 -9.447 16.115 1.00 85.88 209 ASP A O 1
ATOM 1726 N N . TYR A 1 210 ? -24.639 -7.969 17.454 1.00 88.12 210 TYR A N 1
ATOM 1727 C CA . TYR A 1 210 ? -23.724 -7.473 16.424 1.00 88.12 210 TYR A CA 1
ATOM 1728 C C . TYR A 1 210 ? -22.564 -8.432 16.167 1.00 88.12 210 TYR A C 1
ATOM 1730 O O . TYR A 1 210 ? -21.902 -8.886 17.098 1.00 88.12 210 TYR A O 1
ATOM 1738 N N . GLU A 1 211 ? -22.267 -8.649 14.887 1.00 91.00 211 GLU A N 1
ATOM 1739 C CA . GLU A 1 211 ? -21.014 -9.269 14.457 1.00 91.00 211 GLU A CA 1
ATOM 1740 C C . GLU A 1 211 ? -19.835 -8.302 14.671 1.00 91.00 211 GLU A C 1
ATOM 1742 O O . GLU A 1 211 ? -20.015 -7.091 14.862 1.00 91.00 211 GLU A O 1
ATOM 1747 N N . PHE A 1 212 ? -18.609 -8.829 14.634 1.00 89.75 212 PHE A N 1
ATOM 1748 C CA . PHE A 1 212 ? -17.398 -8.060 14.920 1.00 89.75 212 PHE A CA 1
ATOM 1749 C C . PHE A 1 212 ? -17.276 -6.800 14.049 1.00 89.75 212 PHE A C 1
ATOM 1751 O O . PHE A 1 212 ? -16.986 -5.711 14.550 1.00 89.75 212 PHE A O 1
ATOM 1758 N N . GLU A 1 213 ? -17.567 -6.910 12.755 1.00 88.12 213 GLU A N 1
ATOM 1759 C CA . GLU A 1 213 ? -17.528 -5.797 11.806 1.00 88.12 213 GLU A CA 1
ATOM 1760 C C . GLU A 1 213 ? -18.455 -4.637 12.213 1.00 88.12 213 GLU A C 1
ATOM 1762 O O . GLU A 1 213 ? -18.079 -3.462 12.117 1.00 88.12 213 GLU A O 1
ATOM 1767 N N . ASP A 1 214 ? -19.649 -4.947 12.722 1.00 91.44 214 ASP A N 1
ATOM 1768 C CA . ASP A 1 214 ? -20.606 -3.941 13.187 1.00 91.44 214 ASP A CA 1
ATOM 1769 C C . ASP A 1 214 ? -20.138 -3.279 14.491 1.00 91.44 214 ASP A C 1
ATOM 1771 O O . ASP A 1 214 ? -20.321 -2.067 14.685 1.00 91.44 214 ASP A O 1
ATOM 1775 N N . ILE A 1 215 ? -19.490 -4.045 15.376 1.00 93.06 215 ILE A N 1
ATOM 1776 C CA . ILE A 1 215 ? -18.857 -3.521 16.593 1.00 93.06 215 ILE A CA 1
ATOM 1777 C C . ILE A 1 215 ? -17.760 -2.520 16.216 1.00 93.06 215 ILE A C 1
ATOM 1779 O O . ILE A 1 215 ? -17.750 -1.400 16.738 1.00 93.06 215 ILE A O 1
ATOM 1783 N N . VAL A 1 216 ? -16.877 -2.873 15.276 1.00 95.31 216 VAL A N 1
ATOM 1784 C CA . VAL A 1 216 ? -15.791 -2.002 14.790 1.00 95.31 216 VAL A CA 1
ATOM 1785 C C . VAL A 1 216 ? -16.342 -0.675 14.270 1.00 95.31 216 VAL A C 1
ATOM 1787 O O . VAL A 1 216 ? -15.855 0.396 14.659 1.00 95.31 216 VAL A O 1
ATOM 1790 N N . LEU A 1 217 ? -17.395 -0.720 13.448 1.00 94.25 217 LEU A N 1
ATOM 1791 C CA . LEU A 1 217 ? -18.035 0.483 12.917 1.00 94.25 217 LEU A CA 1
ATOM 1792 C C . LEU A 1 217 ? -18.613 1.365 14.035 1.00 94.25 217 LEU A C 1
ATOM 1794 O O . LEU A 1 217 ? -18.351 2.570 14.074 1.00 94.25 217 LEU A O 1
ATOM 1798 N N . LYS A 1 218 ? -19.352 0.784 14.983 1.00 94.75 218 LYS A N 1
ATOM 1799 C CA . LYS A 1 218 ? -19.943 1.530 16.110 1.00 94.75 218 LYS A CA 1
ATOM 1800 C C . LYS A 1 218 ? -18.887 2.146 17.015 1.00 94.75 218 LYS A C 1
ATOM 1802 O O . LYS A 1 218 ? -19.044 3.283 17.474 1.00 94.75 218 LYS A O 1
ATOM 1807 N N . VAL A 1 219 ? -17.794 1.425 17.248 1.00 95.00 219 VAL A N 1
ATOM 1808 C CA . VAL A 1 219 ? -16.639 1.928 17.994 1.00 95.00 219 VAL A CA 1
ATOM 1809 C C . VAL A 1 219 ? -16.024 3.126 17.273 1.00 95.00 219 VAL A C 1
ATOM 1811 O O . VAL A 1 219 ? -15.772 4.157 17.909 1.00 95.00 219 VAL A O 1
ATOM 1814 N N . PHE A 1 220 ? -15.842 3.038 15.953 1.00 96.38 220 PHE A N 1
ATOM 1815 C CA . PHE A 1 220 ? -15.359 4.159 15.152 1.00 96.38 220 PHE A CA 1
ATOM 1816 C C . PHE A 1 220 ? -16.278 5.376 15.284 1.00 96.38 220 PHE A C 1
ATOM 1818 O O . PHE A 1 220 ? -15.822 6.457 15.668 1.00 96.38 220 PHE A O 1
ATOM 1825 N N . GLU A 1 221 ? -17.574 5.207 15.022 1.00 95.31 221 GLU A N 1
ATOM 1826 C CA . GLU A 1 221 ? -18.557 6.294 15.048 1.00 95.31 221 GLU A CA 1
ATOM 1827 C C . GLU A 1 221 ? -18.647 6.976 16.415 1.00 95.31 221 GLU A C 1
ATOM 1829 O O . GLU A 1 221 ? -18.796 8.200 16.497 1.00 95.31 221 GLU A O 1
ATOM 1834 N N . ARG A 1 222 ? -18.551 6.202 17.502 1.00 94.19 222 ARG A N 1
ATOM 1835 C CA . ARG A 1 222 ? -18.734 6.727 18.855 1.00 94.19 222 ARG A CA 1
ATOM 1836 C C . ARG A 1 222 ? -17.467 7.325 19.451 1.00 94.19 222 ARG A C 1
ATOM 1838 O O . ARG A 1 222 ? -17.552 8.356 20.125 1.00 94.19 222 ARG A O 1
ATOM 1845 N N . PHE A 1 223 ? -16.324 6.669 19.270 1.00 93.81 223 PHE A N 1
ATOM 1846 C CA . PHE A 1 223 ? -15.109 6.980 20.028 1.00 93.81 223 PHE A CA 1
ATOM 1847 C C . PHE A 1 223 ? -14.001 7.611 19.186 1.00 93.81 223 PHE A C 1
ATOM 1849 O O . PHE A 1 223 ? -13.149 8.311 19.739 1.00 93.81 223 PHE A O 1
ATOM 1856 N N . VAL A 1 224 ? -14.015 7.411 17.868 1.00 94.94 224 VAL A N 1
ATOM 1857 C CA . VAL A 1 224 ? -12.961 7.904 16.971 1.00 94.94 224 VAL A CA 1
ATOM 1858 C C . VAL A 1 224 ? -13.446 9.116 16.179 1.00 94.94 224 VAL A C 1
ATOM 1860 O O . VAL A 1 224 ? -12.763 10.147 16.151 1.00 94.94 224 VAL A O 1
ATOM 1863 N N . LEU A 1 225 ? -14.635 9.019 15.582 1.00 95.94 225 LEU A N 1
ATOM 1864 C CA . LEU A 1 225 ? -15.216 10.026 14.706 1.00 95.94 225 LEU A CA 1
ATOM 1865 C C . LEU A 1 225 ? -15.502 11.336 15.446 1.00 95.94 225 LEU A C 1
ATOM 1867 O O . LEU A 1 225 ? -16.246 11.399 16.425 1.00 95.94 225 LEU A O 1
ATOM 1871 N N . ASN A 1 226 ? -14.964 12.429 14.914 1.00 95.25 226 ASN A N 1
ATOM 1872 C CA . ASN A 1 226 ? -15.426 13.769 15.220 1.00 95.25 226 ASN A CA 1
ATOM 1873 C C . ASN A 1 226 ? -16.207 14.325 14.017 1.00 95.25 226 ASN A C 1
ATOM 1875 O O . ASN A 1 226 ? -15.595 14.711 13.022 1.00 95.25 226 ASN A O 1
ATOM 1879 N N . PRO A 1 227 ? -17.543 14.452 14.103 1.00 91.69 227 PRO A N 1
ATOM 1880 C CA . PRO A 1 227 ? -18.377 14.816 12.955 1.00 91.69 227 PRO A CA 1
ATOM 1881 C C . PRO A 1 227 ? -18.154 16.251 12.451 1.00 91.69 227 PRO A C 1
ATOM 1883 O O . PRO A 1 227 ? -18.693 16.630 11.415 1.00 91.69 227 PRO A O 1
ATOM 1886 N N . LYS A 1 228 ? -17.403 17.074 13.194 1.00 94.19 228 LYS A N 1
ATOM 1887 C CA . LYS A 1 228 ? -17.104 18.466 12.837 1.00 94.19 228 LYS A CA 1
ATOM 1888 C C . LYS A 1 228 ? -15.653 18.674 12.403 1.00 94.19 228 LYS A C 1
ATOM 1890 O O . LYS A 1 228 ? -15.339 19.765 11.936 1.00 94.19 228 LYS A O 1
ATOM 1895 N N . ASP A 1 229 ? -14.781 17.681 12.590 1.00 93.94 229 ASP A N 1
ATOM 1896 C CA . ASP A 1 229 ? -13.335 17.840 12.429 1.00 93.94 229 ASP A CA 1
ATOM 1897 C C . ASP A 1 229 ? -12.651 16.525 12.006 1.00 93.94 229 ASP A C 1
ATOM 1899 O O . ASP A 1 229 ? -12.396 15.618 12.806 1.00 93.94 229 ASP A O 1
ATOM 1903 N N . ASN A 1 230 ? -12.314 16.437 10.718 1.00 91.81 230 ASN A N 1
ATOM 1904 C CA . ASN A 1 230 ? -11.620 15.278 10.157 1.00 91.81 230 ASN A CA 1
ATOM 1905 C C . ASN A 1 230 ? -10.189 15.129 10.680 1.00 91.81 230 ASN A C 1
ATOM 1907 O O . ASN A 1 230 ? -9.714 14.003 10.814 1.00 91.81 230 ASN A O 1
ATOM 1911 N N . ASP A 1 231 ? -9.493 16.223 10.984 1.00 94.75 231 ASP A N 1
ATOM 1912 C CA . ASP A 1 231 ? -8.113 16.138 11.461 1.00 94.75 231 ASP A CA 1
ATOM 1913 C C . ASP A 1 231 ? -8.078 15.647 12.905 1.00 94.75 231 ASP A C 1
ATOM 1915 O O . ASP A 1 231 ? -7.250 14.803 13.252 1.00 94.75 231 ASP A O 1
ATOM 1919 N N . LYS A 1 232 ? -9.057 16.048 13.720 1.00 94.19 232 LYS A N 1
ATOM 1920 C CA . LYS A 1 232 ? -9.257 15.449 15.042 1.00 94.19 232 LYS A CA 1
ATOM 1921 C C . LYS A 1 232 ? -9.618 13.963 14.962 1.00 94.19 232 LYS A C 1
ATOM 1923 O O . LYS A 1 232 ? -9.116 13.180 15.763 1.00 94.19 232 LYS A O 1
ATOM 1928 N N . THR A 1 233 ? -10.427 13.559 13.981 1.00 94.88 233 THR A N 1
ATOM 1929 C CA . THR A 1 233 ? -10.728 12.134 13.738 1.00 94.88 233 THR A CA 1
ATOM 1930 C C . THR A 1 233 ? -9.460 11.345 13.395 1.00 94.88 233 THR A C 1
ATOM 1932 O O . THR A 1 233 ? -9.212 10.296 13.984 1.00 94.88 233 THR A O 1
ATOM 1935 N N . LYS A 1 234 ? -8.602 11.875 12.511 1.00 94.56 234 LYS A N 1
ATOM 1936 C CA . LYS A 1 234 ? -7.298 11.266 12.191 1.00 94.56 234 LYS A CA 1
ATOM 1937 C C . LYS A 1 234 ? -6.392 11.160 13.412 1.00 94.56 234 LYS A C 1
ATOM 1939 O O . LYS A 1 234 ? -5.752 10.135 13.602 1.00 94.56 234 LYS A O 1
ATOM 1944 N N . GLN A 1 235 ? -6.336 12.197 14.246 1.00 93.19 235 GLN A N 1
ATOM 1945 C CA . GLN A 1 235 ? -5.539 12.162 15.475 1.00 93.19 235 GLN A CA 1
ATOM 1946 C C . GLN A 1 235 ? -6.043 11.093 16.449 1.00 93.19 235 GLN A C 1
ATOM 1948 O O . GLN A 1 235 ? -5.234 10.378 17.035 1.00 93.19 235 GLN A O 1
ATOM 1953 N N . ASN A 1 236 ? -7.364 10.950 16.597 1.00 92.75 236 ASN A N 1
ATOM 1954 C CA . ASN A 1 236 ? -7.958 9.892 17.415 1.00 92.75 236 ASN A CA 1
ATOM 1955 C C . ASN A 1 236 ? -7.612 8.497 16.874 1.00 92.75 236 ASN A C 1
ATOM 1957 O O . ASN A 1 236 ? -7.219 7.636 17.656 1.00 92.75 236 ASN A O 1
ATOM 1961 N N . PHE A 1 237 ? -7.702 8.301 15.553 1.00 93.81 237 PHE A N 1
ATOM 1962 C CA . PHE A 1 237 ? -7.281 7.072 14.875 1.00 93.81 237 PHE A CA 1
ATOM 1963 C C . PHE A 1 237 ? -5.815 6.762 15.190 1.00 93.81 237 PHE A C 1
ATOM 1965 O O . PHE A 1 237 ? -5.515 5.717 15.759 1.00 93.81 237 PHE A O 1
ATOM 1972 N N . ILE A 1 238 ? -4.897 7.674 14.850 1.00 92.19 238 ILE A N 1
ATOM 1973 C CA . ILE A 1 238 ? -3.442 7.504 15.021 1.00 92.19 238 ILE A CA 1
ATOM 1974 C C . ILE A 1 238 ? -3.097 7.109 16.455 1.00 92.19 238 ILE A C 1
ATOM 1976 O O . ILE A 1 238 ? -2.278 6.226 16.702 1.00 92.19 238 ILE A O 1
ATOM 1980 N N . ARG A 1 239 ? -3.750 7.769 17.409 1.00 90.94 239 ARG A N 1
ATOM 1981 C CA . ARG A 1 239 ? -3.540 7.552 18.832 1.00 90.94 239 ARG A CA 1
ATOM 1982 C C . ARG A 1 239 ? -4.006 6.167 19.295 1.00 90.94 239 ARG A C 1
ATOM 1984 O O . ARG A 1 239 ? -3.380 5.612 20.192 1.00 90.94 239 ARG A O 1
ATOM 1991 N N . LEU A 1 240 ? -5.062 5.615 18.699 1.00 91.56 240 LEU A N 1
ATOM 1992 C CA . LEU A 1 240 ? -5.570 4.281 19.028 1.00 91.56 240 LEU A CA 1
ATOM 1993 C C . LEU A 1 240 ? -4.569 3.184 18.651 1.00 91.56 240 LEU A C 1
ATOM 1995 O O . LEU A 1 240 ? -4.339 2.286 19.452 1.00 91.56 240 LEU A O 1
ATOM 1999 N N . PHE A 1 241 ? -3.929 3.303 17.485 1.00 90.69 241 PHE A N 1
ATOM 2000 C CA . PHE A 1 241 ? -2.910 2.351 17.017 1.00 90.69 241 PHE A CA 1
ATOM 2001 C C . PHE A 1 241 ? -1.484 2.700 17.468 1.00 90.69 241 PHE A C 1
ATOM 2003 O O . PHE A 1 241 ? -0.549 1.956 17.182 1.00 90.69 241 PHE A O 1
ATOM 2010 N N . ASN A 1 242 ? -1.305 3.829 18.165 1.00 88.56 242 ASN A N 1
ATOM 2011 C CA . ASN A 1 242 ? -0.007 4.354 18.591 1.00 88.56 242 ASN A CA 1
ATOM 2012 C C . ASN A 1 242 ? 1.020 4.450 17.437 1.00 88.56 242 ASN A C 1
ATOM 2014 O O . ASN A 1 242 ? 2.210 4.188 17.617 1.00 88.56 242 ASN A O 1
ATOM 2018 N N . ASP A 1 243 ? 0.550 4.825 16.244 1.00 88.81 243 ASP A N 1
ATOM 2019 C CA . ASP A 1 243 ? 1.371 4.953 15.036 1.00 88.81 243 ASP A CA 1
ATOM 2020 C C . ASP A 1 243 ? 0.903 6.140 14.184 1.00 88.81 243 ASP A C 1
ATOM 2022 O O . ASP A 1 243 ? -0.187 6.129 13.600 1.00 88.81 243 ASP A O 1
ATOM 2026 N N . GLU A 1 244 ? 1.761 7.164 14.088 1.00 90.31 244 GLU A N 1
ATOM 2027 C CA . GLU A 1 244 ? 1.543 8.368 13.271 1.00 90.31 244 GLU A CA 1
ATOM 2028 C C . GLU A 1 244 ? 1.373 8.058 11.781 1.00 90.31 244 GLU A C 1
ATOM 2030 O O . GLU A 1 244 ? 0.743 8.835 11.062 1.00 90.31 244 GLU A O 1
ATOM 2035 N N . ASN A 1 245 ? 1.898 6.921 11.322 1.00 91.12 245 ASN A N 1
ATOM 2036 C CA . ASN A 1 245 ? 1.828 6.499 9.930 1.00 91.12 245 ASN A CA 1
ATOM 2037 C C . ASN A 1 245 ? 0.739 5.457 9.679 1.00 91.12 245 ASN A C 1
ATOM 2039 O O . ASN A 1 245 ? 0.576 5.076 8.528 1.00 91.12 245 ASN A O 1
ATOM 2043 N N . SER A 1 246 ? -0.022 5.021 10.691 1.00 90.88 246 SER A N 1
ATOM 2044 C CA . SER A 1 246 ? -1.022 3.941 10.573 1.00 90.88 246 SER A CA 1
ATOM 2045 C C . SER A 1 246 ? -1.917 4.086 9.339 1.00 90.88 246 SER A C 1
ATOM 2047 O O . SER A 1 246 ? -1.980 3.184 8.510 1.00 90.88 246 SER A O 1
ATOM 2049 N N . ILE A 1 247 ? -2.518 5.262 9.141 1.00 92.19 247 ILE A N 1
ATOM 2050 C CA . ILE A 1 247 ? -3.348 5.559 7.963 1.00 92.19 247 ILE A CA 1
ATOM 2051 C C . ILE A 1 247 ? -2.573 5.346 6.653 1.00 92.19 247 ILE A C 1
ATOM 2053 O O . ILE A 1 247 ? -3.051 4.660 5.753 1.00 92.19 247 ILE A O 1
ATOM 2057 N N . GLN A 1 248 ? -1.368 5.912 6.547 1.00 91.44 248 GLN A N 1
ATOM 2058 C CA . GLN A 1 248 ? -0.538 5.773 5.351 1.00 91.44 248 GLN A CA 1
ATOM 2059 C C . GLN A 1 248 ? -0.104 4.315 5.134 1.00 91.44 248 GLN A C 1
ATOM 2061 O O . GLN A 1 248 ? -0.071 3.849 3.998 1.00 91.44 248 GLN A O 1
ATOM 2066 N N . THR A 1 249 ? 0.202 3.592 6.210 1.00 91.06 249 THR A N 1
ATOM 2067 C CA . THR A 1 249 ? 0.575 2.177 6.181 1.00 91.06 249 THR A CA 1
ATOM 2068 C C . THR A 1 249 ? -0.556 1.331 5.615 1.00 91.06 249 THR A C 1
ATOM 2070 O O . THR A 1 249 ? -0.291 0.517 4.735 1.00 91.06 249 THR A O 1
ATOM 2073 N N . ILE A 1 250 ? -1.803 1.546 6.048 1.00 92.94 250 ILE A N 1
ATOM 2074 C CA . ILE A 1 250 ? -2.969 0.832 5.505 1.00 92.94 250 ILE A CA 1
ATOM 2075 C C . ILE A 1 250 ? -3.176 1.164 4.031 1.00 92.94 250 ILE A C 1
ATOM 2077 O O . ILE A 1 250 ? -3.317 0.262 3.204 1.00 92.94 250 ILE A O 1
ATOM 2081 N N . GLU A 1 251 ? -3.115 2.445 3.672 1.00 90.69 251 GLU A N 1
ATOM 2082 C CA . GLU A 1 251 ? -3.240 2.862 2.275 1.00 90.69 251 GLU A CA 1
ATOM 2083 C C . GLU A 1 251 ? -2.188 2.193 1.381 1.00 90.69 251 GLU A C 1
ATOM 2085 O O . GLU A 1 251 ? -2.523 1.722 0.301 1.00 90.69 251 GLU A O 1
ATOM 2090 N N . GLN A 1 252 ? -0.934 2.105 1.828 1.00 87.81 252 GLN A N 1
ATOM 2091 C CA . GLN A 1 252 ? 0.170 1.575 1.022 1.00 87.81 252 GLN A CA 1
ATOM 2092 C C . GLN A 1 252 ? 0.323 0.050 1.079 1.00 87.81 252 GLN A C 1
ATOM 2094 O O . GLN A 1 252 ? 0.781 -0.547 0.111 1.00 87.81 252 GLN A O 1
ATOM 2099 N N . SER A 1 253 ? -0.019 -0.583 2.200 1.00 86.69 253 SER A N 1
ATOM 2100 C CA . SER A 1 253 ? 0.249 -2.013 2.433 1.00 86.69 253 SER A CA 1
ATOM 2101 C C . SER A 1 253 ? -0.979 -2.892 2.228 1.00 86.69 253 SER A C 1
ATOM 2103 O O . SER A 1 253 ? -0.835 -4.103 2.078 1.00 86.69 253 SER A O 1
ATOM 2105 N N . VAL A 1 254 ? -2.180 -2.307 2.256 1.00 87.94 254 VAL A N 1
ATOM 2106 C CA . VAL A 1 254 ? -3.441 -3.038 2.075 1.00 87.94 254 VAL A CA 1
ATOM 2107 C C . VAL A 1 254 ? -4.124 -2.635 0.780 1.00 87.94 254 VAL A C 1
ATOM 2109 O O . VAL A 1 254 ? -4.468 -3.494 -0.028 1.00 87.94 254 VAL A O 1
ATOM 2112 N N . LEU A 1 255 ? -4.290 -1.329 0.563 1.00 85.88 255 LEU A N 1
ATOM 2113 C CA . LEU A 1 255 ? -5.082 -0.801 -0.549 1.00 85.88 255 LEU A CA 1
ATOM 2114 C C . LEU A 1 255 ? -4.299 -0.615 -1.852 1.00 85.88 255 LEU A C 1
ATOM 2116 O O . LEU A 1 255 ? -4.919 -0.345 -2.876 1.00 85.88 255 LEU A O 1
ATOM 2120 N N . GLN A 1 256 ? -2.974 -0.762 -1.854 1.00 84.38 256 GLN A N 1
ATOM 2121 C CA . GLN A 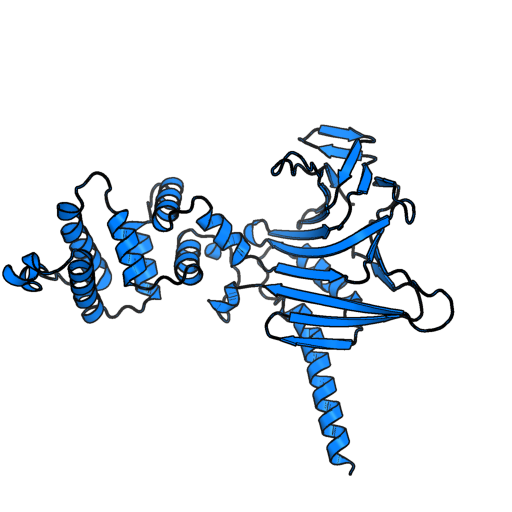1 256 ? -2.156 -0.610 -3.057 1.00 84.38 256 GLN A CA 1
ATOM 2122 C C . GLN A 1 256 ? -1.637 -1.965 -3.550 1.00 84.38 256 GLN A C 1
ATOM 2124 O O . GLN A 1 256 ? -0.765 -2.555 -2.913 1.00 84.38 256 GLN A O 1
ATOM 2129 N N . PRO A 1 257 ? -2.111 -2.454 -4.710 1.00 78.12 257 PRO A N 1
ATOM 2130 C CA . PRO A 1 257 ? -1.522 -3.609 -5.362 1.00 78.12 257 PRO A CA 1
ATOM 2131 C C . PRO A 1 257 ? -0.058 -3.341 -5.704 1.00 78.12 257 PRO A C 1
ATOM 2133 O O . PRO A 1 257 ? 0.275 -2.361 -6.387 1.00 78.12 257 PRO A O 1
ATOM 2136 N N . HIS A 1 258 ? 0.807 -4.251 -5.273 1.00 79.81 258 HIS A N 1
ATOM 2137 C CA . HIS A 1 258 ? 2.242 -4.167 -5.463 1.00 79.81 258 HIS A CA 1
ATOM 2138 C C . HIS A 1 258 ? 2.771 -5.412 -6.177 1.00 79.81 258 HIS A C 1
ATOM 2140 O O . HIS A 1 258 ? 2.561 -6.541 -5.741 1.00 79.81 258 HIS A O 1
ATOM 2146 N N . ILE A 1 259 ? 3.497 -5.211 -7.279 1.00 77.56 259 ILE A N 1
ATOM 2147 C CA . ILE A 1 259 ? 4.263 -6.266 -7.948 1.00 77.56 259 ILE A CA 1
ATOM 2148 C C . ILE A 1 259 ? 5.744 -5.942 -7.855 1.00 77.56 259 ILE A C 1
ATOM 2150 O O . ILE A 1 259 ? 6.211 -4.929 -8.373 1.00 77.56 259 ILE A O 1
ATOM 2154 N N . THR A 1 260 ? 6.495 -6.869 -7.280 1.00 79.44 260 THR A N 1
ATOM 2155 C CA . THR A 1 260 ? 7.953 -6.875 -7.314 1.00 79.44 260 THR A CA 1
ATOM 2156 C C . THR A 1 260 ? 8.430 -7.857 -8.373 1.00 79.44 260 THR A C 1
ATOM 2158 O O . THR A 1 260 ? 8.093 -9.038 -8.333 1.00 79.44 260 THR A O 1
ATOM 2161 N N . VAL A 1 261 ? 9.261 -7.393 -9.296 1.00 80.62 261 VAL A N 1
ATOM 2162 C CA . VAL A 1 261 ? 9.880 -8.211 -10.337 1.00 80.62 261 VAL A CA 1
ATOM 2163 C C . VAL A 1 261 ? 11.386 -8.249 -10.119 1.00 80.62 261 VAL A C 1
ATOM 2165 O O . VAL A 1 261 ? 12.082 -7.258 -10.335 1.00 80.62 261 VAL A O 1
ATOM 2168 N N . THR A 1 262 ? 11.915 -9.396 -9.710 1.00 84.31 262 THR A N 1
ATOM 2169 C CA . THR A 1 262 ? 13.361 -9.588 -9.548 1.00 84.31 262 THR A CA 1
ATOM 2170 C C . THR A 1 262 ? 13.971 -10.130 -10.834 1.00 84.31 262 THR A C 1
ATOM 2172 O O . THR A 1 262 ? 13.471 -11.097 -11.414 1.00 84.31 262 THR A O 1
ATOM 2175 N N . LEU A 1 263 ? 15.094 -9.532 -11.245 1.00 82.88 263 LEU A N 1
ATOM 2176 C CA . LEU A 1 263 ? 15.888 -9.906 -12.416 1.00 82.88 263 LEU A CA 1
ATOM 2177 C C . LEU A 1 263 ? 17.264 -10.442 -11.964 1.00 82.88 263 LEU A C 1
ATOM 2179 O O . LEU A 1 263 ? 18.234 -9.681 -11.920 1.00 82.88 263 LEU A O 1
ATOM 2183 N N . PRO A 1 264 ? 17.413 -11.740 -11.627 1.00 76.12 264 PRO A N 1
ATOM 2184 C CA . PRO A 1 264 ? 18.657 -12.282 -11.069 1.00 76.12 264 PRO A CA 1
ATOM 2185 C C . PRO A 1 264 ? 19.854 -12.149 -12.011 1.00 76.12 264 PRO A C 1
ATOM 2187 O O . PRO A 1 264 ? 20.973 -11.915 -11.560 1.00 76.12 264 PRO A O 1
ATOM 2190 N N . LYS A 1 265 ? 19.606 -12.282 -13.320 1.00 76.25 265 LYS A N 1
ATOM 2191 C CA . LYS A 1 265 ? 20.618 -12.126 -14.376 1.00 76.25 265 LYS A CA 1
ATOM 2192 C C . LYS A 1 265 ? 20.795 -10.672 -14.838 1.00 76.25 265 LYS A C 1
ATOM 2194 O O . LYS A 1 265 ? 21.650 -10.419 -15.677 1.00 76.25 265 LYS A O 1
ATOM 2199 N N . GLY A 1 266 ? 20.021 -9.741 -14.273 1.00 78.50 266 GLY A N 1
ATOM 2200 C CA . GLY A 1 266 ? 19.996 -8.330 -14.651 1.00 78.50 266 GLY A CA 1
ATOM 2201 C C . GLY A 1 266 ? 19.259 -8.053 -15.966 1.00 78.50 266 GLY A C 1
ATOM 2202 O O . GLY A 1 266 ? 19.174 -8.902 -16.853 1.00 78.50 266 GLY A O 1
ATOM 2203 N N . GLY A 1 267 ? 18.717 -6.843 -16.070 1.00 83.62 267 GLY A N 1
ATOM 2204 C CA . GLY A 1 267 ? 18.264 -6.215 -17.310 1.00 83.62 267 GLY A CA 1
ATOM 2205 C C . GLY A 1 267 ? 18.943 -4.857 -17.490 1.00 83.62 267 GLY A C 1
ATOM 2206 O O . GLY A 1 267 ? 19.600 -4.358 -16.579 1.00 83.62 267 GLY A O 1
ATOM 2207 N N . LEU A 1 268 ? 18.797 -4.253 -18.661 1.00 87.38 268 LEU A N 1
ATOM 2208 C CA . LEU A 1 268 ? 19.344 -2.943 -19.002 1.00 87.38 268 LEU A CA 1
ATOM 2209 C C . LEU A 1 268 ? 18.197 -2.059 -19.504 1.00 87.38 268 LEU A C 1
ATOM 2211 O O . LEU A 1 268 ? 17.602 -2.334 -20.544 1.00 87.38 268 LEU A O 1
ATOM 2215 N N . LEU A 1 269 ? 17.843 -1.020 -18.753 1.00 89.38 269 LEU A N 1
ATOM 2216 C CA . LEU A 1 269 ? 16.847 -0.033 -19.162 1.00 89.38 269 LEU A CA 1
ATOM 2217 C C . LEU A 1 269 ? 17.509 0.973 -20.098 1.00 89.38 269 LEU A C 1
ATOM 2219 O O . LEU A 1 269 ? 18.408 1.701 -19.688 1.00 89.38 269 LEU A O 1
ATOM 2223 N N . HIS A 1 270 ? 17.048 1.033 -21.337 1.00 90.00 270 HIS A N 1
ATOM 2224 C CA . HIS A 1 270 ? 17.477 2.044 -22.286 1.00 90.00 270 HIS A CA 1
ATOM 2225 C C . HIS A 1 270 ? 16.672 3.329 -22.101 1.00 90.00 270 HIS A C 1
ATOM 2227 O O . HIS A 1 270 ? 15.440 3.322 -22.2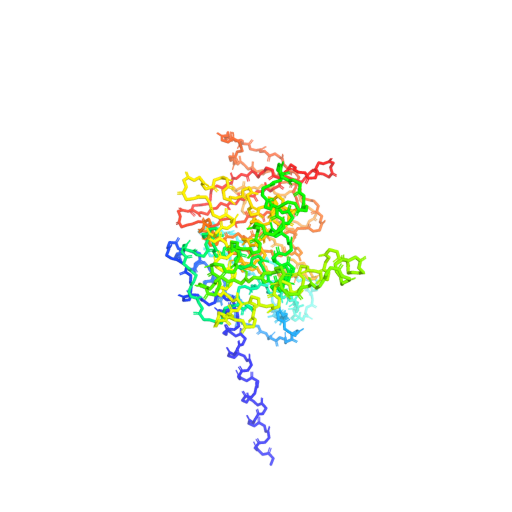09 1.00 90.00 270 HIS A O 1
ATOM 2233 N N . ILE A 1 271 ? 17.374 4.441 -21.882 1.00 88.94 271 ILE A N 1
ATOM 2234 C CA . ILE A 1 271 ? 16.791 5.784 -21.861 1.00 88.94 271 ILE A CA 1
ATOM 2235 C C . ILE A 1 271 ? 17.366 6.555 -23.047 1.00 88.94 271 ILE A C 1
ATOM 2237 O O . ILE A 1 271 ? 18.580 6.693 -23.127 1.00 88.94 271 ILE A O 1
ATOM 2241 N N . PRO A 1 272 ? 16.533 7.082 -23.958 1.00 89.06 272 PRO A N 1
ATOM 2242 C CA . PRO A 1 272 ? 17.031 7.803 -25.119 1.00 89.06 272 PRO A CA 1
ATOM 2243 C C . PRO A 1 272 ? 17.922 8.991 -24.758 1.00 89.06 272 PRO A C 1
ATOM 2245 O O . PRO A 1 272 ? 17.631 9.746 -23.821 1.00 89.06 272 PRO A O 1
ATOM 2248 N N . GLU A 1 273 ? 18.967 9.198 -25.558 1.00 86.12 273 GLU A N 1
ATOM 2249 C CA . GLU A 1 273 ? 19.932 10.274 -25.352 1.00 86.12 273 GLU A CA 1
ATOM 2250 C C . GLU A 1 273 ? 19.274 11.643 -25.272 1.00 86.12 273 GLU A C 1
ATOM 2252 O O . GLU A 1 273 ? 19.761 12.509 -24.549 1.00 86.12 273 GLU A O 1
ATOM 2257 N N . GLU A 1 274 ? 18.194 11.900 -26.016 1.00 86.38 274 GLU A N 1
ATOM 2258 C CA . GLU A 1 274 ? 17.473 13.175 -25.961 1.00 86.38 274 GLU A CA 1
ATOM 2259 C C . GLU A 1 274 ? 16.951 13.528 -24.557 1.00 86.38 274 GLU A C 1
ATOM 2261 O O . GLU A 1 274 ? 16.738 14.709 -24.272 1.00 86.38 274 GLU A O 1
ATOM 2266 N N . ILE A 1 275 ? 16.796 12.537 -23.674 1.00 86.75 275 ILE A N 1
ATOM 2267 C CA . ILE A 1 275 ? 16.342 12.706 -22.291 1.00 86.75 275 ILE A CA 1
ATOM 2268 C C . ILE A 1 275 ? 17.530 12.788 -21.335 1.00 86.75 275 ILE A C 1
ATOM 2270 O O . ILE A 1 275 ? 17.661 13.762 -20.584 1.00 86.75 275 ILE A O 1
ATOM 2274 N N . ALA A 1 276 ? 18.396 11.780 -21.358 1.00 82.94 276 ALA A N 1
ATOM 2275 C CA . ALA A 1 276 ? 19.509 11.668 -20.430 1.00 82.94 276 ALA A CA 1
ATOM 2276 C C . ALA A 1 276 ? 20.703 10.991 -21.094 1.00 82.94 276 ALA A C 1
ATOM 2278 O O . ALA A 1 276 ? 20.541 10.105 -21.923 1.00 82.94 276 ALA A O 1
ATOM 2279 N N . LEU A 1 277 ? 21.897 11.412 -20.688 1.00 80.38 277 LEU A N 1
ATOM 2280 C CA . LEU A 1 277 ? 23.130 10.681 -20.930 1.00 80.38 277 LEU A CA 1
ATOM 2281 C C . LEU A 1 277 ? 23.450 9.878 -19.676 1.00 80.38 277 LEU A C 1
ATOM 2283 O O . LEU A 1 277 ? 23.457 10.437 -18.577 1.00 80.38 277 LEU A O 1
ATOM 2287 N N . ILE A 1 278 ? 23.701 8.584 -19.832 1.00 78.06 278 ILE A N 1
ATOM 2288 C CA . ILE A 1 278 ? 24.088 7.716 -18.716 1.00 78.06 278 ILE A CA 1
ATOM 2289 C C . ILE A 1 278 ? 25.513 7.247 -18.951 1.00 78.06 278 ILE A C 1
ATOM 2291 O O . ILE A 1 278 ? 25.801 6.619 -19.971 1.00 78.06 278 ILE A O 1
ATOM 2295 N N . GLU A 1 279 ? 26.385 7.561 -17.999 1.00 69.38 279 GLU A N 1
ATOM 2296 C CA . GLU A 1 279 ? 27.777 7.128 -17.993 1.00 69.38 279 GLU A CA 1
ATOM 2297 C C . GLU A 1 279 ? 27.867 5.882 -17.093 1.00 69.38 279 GLU A C 1
ATOM 2299 O O . GLU A 1 279 ? 27.713 5.964 -15.871 1.00 69.38 279 GLU A O 1
ATOM 2304 N N . ASN A 1 280 ? 28.047 4.708 -17.706 1.00 65.81 280 ASN A N 1
ATOM 2305 C CA . ASN A 1 280 ? 28.222 3.425 -17.018 1.00 65.81 280 ASN A CA 1
ATOM 2306 C C . ASN A 1 280 ? 29.303 2.570 -17.722 1.00 65.81 280 ASN A C 1
ATOM 2308 O O . ASN A 1 280 ? 29.774 2.923 -18.801 1.00 65.81 280 ASN A O 1
ATOM 2312 N N . GLU A 1 281 ? 29.684 1.442 -17.113 1.00 61.88 281 GLU A N 1
ATOM 2313 C CA . GLU A 1 281 ? 30.735 0.535 -17.615 1.00 61.88 281 GLU A CA 1
ATOM 2314 C C . GLU A 1 281 ? 30.312 -0.384 -18.786 1.00 61.88 281 GLU A C 1
ATOM 2316 O O . GLU A 1 281 ? 31.168 -1.027 -19.390 1.00 61.88 281 GLU A O 1
ATOM 2321 N N . TYR A 1 282 ? 29.016 -0.487 -19.092 1.00 57.44 282 TYR A N 1
ATOM 2322 C CA . TYR A 1 282 ? 28.426 -1.475 -20.006 1.00 57.44 282 TYR A CA 1
ATOM 2323 C C . TYR A 1 282 ? 28.114 -0.912 -21.400 1.00 57.44 282 TYR A C 1
ATOM 2325 O O . TYR A 1 282 ? 28.455 -1.546 -22.392 1.00 57.44 282 TYR A O 1
ATOM 2333 N N . ASP A 1 283 ? 27.454 0.246 -21.474 1.00 61.47 283 ASP A N 1
ATOM 2334 C CA . ASP A 1 283 ? 27.159 0.999 -22.700 1.00 61.47 283 ASP A CA 1
ATOM 2335 C C . ASP A 1 283 ? 26.545 2.360 -22.327 1.00 61.47 283 ASP A C 1
ATOM 2337 O O . ASP A 1 283 ? 25.791 2.476 -21.351 1.00 61.47 283 ASP A O 1
ATOM 2341 N N . THR A 1 284 ? 26.814 3.392 -23.122 1.00 64.12 284 THR A N 1
ATOM 2342 C CA . THR A 1 284 ? 26.177 4.704 -22.954 1.00 64.12 284 THR A CA 1
ATOM 2343 C C . THR A 1 284 ? 24.649 4.580 -23.017 1.00 64.12 284 THR A C 1
ATOM 2345 O O . THR A 1 284 ? 24.105 3.914 -23.893 1.00 64.12 284 THR A O 1
ATOM 2348 N N . ASN A 1 285 ? 23.939 5.248 -22.101 1.00 73.81 285 ASN A N 1
ATOM 2349 C CA . ASN A 1 285 ? 22.463 5.346 -22.068 1.00 73.81 285 ASN A CA 1
ATOM 2350 C C . ASN A 1 285 ? 21.676 4.095 -21.634 1.00 73.81 285 ASN A C 1
ATOM 2352 O O . ASN A 1 285 ? 20.444 4.065 -21.729 1.00 73.81 285 ASN A O 1
ATOM 2356 N N . LEU A 1 286 ? 22.360 3.085 -21.103 1.00 85.19 286 LEU A N 1
ATOM 2357 C CA . LEU A 1 286 ? 21.719 1.950 -20.441 1.00 85.19 286 LEU A CA 1
ATOM 2358 C C . LEU A 1 286 ? 21.738 2.132 -18.918 1.00 85.19 286 LEU A C 1
ATOM 2360 O O . LEU A 1 286 ? 22.620 2.770 -18.360 1.00 85.19 286 LEU A O 1
ATOM 2364 N N . VAL A 1 287 ? 20.760 1.590 -18.205 1.00 88.00 287 VAL A N 1
ATOM 2365 C CA . VAL A 1 287 ? 20.758 1.567 -16.736 1.00 88.00 287 VAL A CA 1
ATOM 2366 C C . VAL A 1 287 ? 20.604 0.122 -16.297 1.00 88.00 287 VAL A C 1
ATOM 2368 O O . VAL A 1 287 ? 19.598 -0.492 -16.648 1.00 88.00 287 VAL A O 1
ATOM 2371 N N . PRO A 1 288 ? 21.557 -0.458 -15.553 1.00 89.38 288 PRO A N 1
ATOM 2372 C CA . PRO A 1 288 ? 21.410 -1.811 -15.044 1.00 89.38 288 PRO A CA 1
ATOM 2373 C C . PRO A 1 288 ? 20.232 -1.884 -14.074 1.00 89.38 288 PRO A C 1
ATOM 2375 O O . PRO A 1 288 ? 20.167 -1.136 -13.105 1.00 89.38 288 PRO A O 1
ATOM 2378 N N . VAL A 1 289 ? 19.306 -2.802 -14.315 1.00 88.12 289 VAL A N 1
ATOM 2379 C CA . VAL A 1 289 ? 18.112 -3.031 -13.500 1.00 88.12 289 VAL A CA 1
ATOM 2380 C C . VAL A 1 289 ? 18.180 -4.434 -12.921 1.00 88.12 289 VAL A C 1
ATOM 2382 O O . VAL A 1 289 ? 18.319 -5.421 -13.641 1.00 88.12 289 VAL A O 1
ATOM 2385 N N . SER A 1 290 ? 18.069 -4.527 -11.605 1.00 90.12 290 SER A N 1
ATOM 2386 C CA . SER A 1 290 ? 17.977 -5.795 -10.876 1.00 90.12 290 SER A CA 1
ATOM 2387 C C . SER A 1 290 ? 16.588 -6.057 -10.310 1.00 90.12 290 SER A C 1
ATOM 2389 O O . SER A 1 290 ? 16.263 -7.205 -10.011 1.00 90.12 290 SER A O 1
ATOM 2391 N N . LEU A 1 291 ? 15.796 -5.002 -10.136 1.00 88.44 291 LEU A N 1
ATOM 2392 C CA . LEU A 1 291 ? 14.490 -5.052 -9.499 1.00 88.44 291 LEU A CA 1
ATOM 2393 C C . LEU A 1 291 ? 13.560 -4.048 -10.184 1.00 88.44 291 LEU A C 1
ATOM 2395 O O . LEU A 1 291 ? 13.978 -2.932 -10.495 1.00 88.44 291 LEU A O 1
ATOM 2399 N N . ILE A 1 292 ? 12.315 -4.445 -10.428 1.00 86.62 292 ILE A N 1
ATOM 2400 C CA . ILE A 1 292 ? 11.255 -3.555 -10.900 1.00 86.62 292 ILE A CA 1
ATOM 2401 C C . ILE A 1 292 ? 10.110 -3.620 -9.897 1.00 86.62 292 ILE A C 1
ATOM 2403 O O . ILE A 1 292 ? 9.541 -4.687 -9.702 1.00 86.62 292 ILE A O 1
ATOM 2407 N N . ASN A 1 293 ? 9.764 -2.491 -9.288 1.00 83.50 293 ASN A N 1
ATOM 2408 C CA . ASN A 1 293 ? 8.636 -2.381 -8.364 1.00 83.50 293 ASN A CA 1
ATOM 2409 C C . ASN A 1 293 ? 7.496 -1.639 -9.056 1.00 83.50 293 ASN A C 1
ATOM 2411 O O . ASN A 1 293 ? 7.691 -0.518 -9.531 1.00 83.50 293 ASN A O 1
ATOM 2415 N N . ILE A 1 294 ? 6.324 -2.255 -9.127 1.00 83.50 294 ILE A N 1
ATOM 2416 C CA . ILE A 1 294 ? 5.128 -1.709 -9.763 1.00 83.50 294 ILE A CA 1
ATOM 2417 C C . ILE A 1 294 ? 4.076 -1.516 -8.677 1.00 83.50 294 ILE A C 1
ATOM 2419 O O . ILE A 1 294 ? 3.636 -2.491 -8.079 1.00 83.50 294 ILE A O 1
ATOM 2423 N N . ILE A 1 295 ? 3.673 -0.273 -8.438 1.00 83.69 295 ILE A N 1
ATOM 2424 C CA . ILE A 1 295 ? 2.651 0.096 -7.456 1.00 83.69 295 ILE A CA 1
ATOM 2425 C C . ILE A 1 295 ? 1.490 0.735 -8.200 1.00 83.69 295 ILE A C 1
ATOM 2427 O O . ILE A 1 295 ? 1.688 1.678 -8.976 1.00 83.69 295 ILE A O 1
ATOM 2431 N N . LEU A 1 296 ? 0.287 0.237 -7.946 1.00 82.38 296 LEU A N 1
ATOM 2432 C CA . LEU A 1 296 ? -0.940 0.875 -8.388 1.00 82.38 296 LEU A CA 1
ATOM 2433 C C . LEU A 1 296 ? -1.515 1.704 -7.237 1.00 82.38 296 LEU A C 1
ATOM 2435 O O . LEU A 1 296 ? -2.002 1.161 -6.251 1.00 82.38 296 LEU A O 1
ATOM 2439 N N . ASP A 1 297 ? -1.430 3.025 -7.356 1.00 86.25 297 ASP A N 1
ATOM 2440 C CA . ASP A 1 297 ? -1.892 3.964 -6.339 1.00 86.25 297 ASP A CA 1
ATOM 2441 C C . ASP A 1 297 ? -3.289 4.475 -6.699 1.00 86.25 297 ASP A C 1
ATOM 2443 O O . ASP A 1 297 ? -3.456 5.458 -7.426 1.00 86.25 297 ASP A O 1
ATOM 2447 N N . PHE A 1 298 ? -4.305 3.778 -6.194 1.00 81.12 298 PHE A N 1
ATOM 2448 C CA . PHE A 1 298 ? -5.706 4.128 -6.415 1.00 81.12 298 PHE A CA 1
ATOM 2449 C C . PHE A 1 298 ? -6.088 5.484 -5.808 1.00 81.12 298 PHE A C 1
ATOM 2451 O O . PHE A 1 298 ? -6.840 6.232 -6.431 1.00 81.12 298 PHE A O 1
ATOM 2458 N N . LYS A 1 299 ? -5.520 5.847 -4.650 1.00 85.69 299 LYS A N 1
ATOM 2459 C CA . LYS A 1 299 ? -5.800 7.119 -3.967 1.00 85.69 299 LYS A CA 1
ATOM 2460 C C . LYS A 1 299 ? -5.386 8.315 -4.819 1.00 85.69 299 LYS A C 1
ATOM 2462 O O . LYS A 1 299 ? -6.134 9.282 -4.943 1.00 85.69 299 LYS A O 1
ATOM 2467 N N . ASN A 1 300 ? -4.197 8.243 -5.417 1.00 87.44 300 ASN A N 1
ATOM 2468 C CA . ASN A 1 300 ? -3.661 9.309 -6.268 1.00 87.44 300 ASN A CA 1
ATOM 2469 C C . ASN A 1 300 ? -3.942 9.096 -7.767 1.00 87.44 300 ASN A C 1
ATOM 2471 O O . ASN A 1 300 ? -3.531 9.917 -8.590 1.00 87.44 300 ASN A O 1
ATOM 2475 N N . LYS A 1 301 ? -4.652 8.017 -8.124 1.00 86.75 301 LYS A N 1
ATOM 2476 C CA . LYS A 1 301 ? -4.972 7.613 -9.502 1.00 86.75 301 LYS A CA 1
ATOM 2477 C C . LYS A 1 301 ? -3.726 7.549 -10.389 1.00 86.75 301 LYS A C 1
ATOM 2479 O O . LYS A 1 301 ? -3.699 8.084 -11.502 1.00 86.75 301 LYS A O 1
ATOM 2484 N N . GLU A 1 302 ? -2.675 6.894 -9.896 1.00 88.69 302 GLU A N 1
ATOM 2485 C CA . GLU A 1 302 ? -1.406 6.756 -10.610 1.00 88.69 302 GLU A CA 1
ATOM 2486 C C . GLU A 1 302 ? -0.857 5.325 -10.636 1.00 88.69 302 GLU A C 1
ATOM 2488 O O . GLU A 1 302 ? -1.115 4.510 -9.757 1.00 88.69 302 GLU A O 1
ATOM 2493 N N . LEU A 1 303 ? -0.089 5.014 -11.682 1.00 84.69 303 LEU A N 1
ATOM 2494 C CA . LEU A 1 303 ? 0.736 3.810 -11.763 1.00 84.69 303 LEU A CA 1
ATOM 2495 C C . LEU A 1 303 ? 2.198 4.226 -11.638 1.00 84.69 303 LEU A C 1
ATOM 2497 O O . LEU A 1 303 ? 2.678 5.076 -12.395 1.00 84.69 303 LEU A O 1
ATOM 2501 N N . ILE A 1 304 ? 2.902 3.614 -10.695 1.00 88.25 304 ILE A N 1
ATOM 2502 C CA . ILE A 1 304 ? 4.301 3.898 -10.397 1.00 88.25 304 ILE A CA 1
ATOM 2503 C C . ILE A 1 304 ? 5.123 2.661 -10.736 1.00 88.25 304 ILE A C 1
ATOM 2505 O O . ILE A 1 304 ? 4.914 1.598 -10.166 1.00 88.25 304 ILE A O 1
ATOM 2509 N N . ILE A 1 305 ? 6.097 2.803 -11.632 1.00 88.94 305 ILE A N 1
ATOM 2510 C CA . ILE A 1 305 ? 7.026 1.734 -12.009 1.00 88.94 305 ILE A CA 1
ATOM 2511 C C . ILE A 1 305 ? 8.435 2.197 -11.671 1.00 88.94 305 ILE A C 1
ATOM 2513 O O . ILE A 1 305 ? 8.952 3.120 -12.290 1.00 88.94 305 ILE A O 1
ATOM 2517 N N . SER A 1 306 ? 9.065 1.577 -10.684 1.00 90.69 306 SER A N 1
ATOM 2518 C CA . SER A 1 306 ? 10.434 1.872 -10.270 1.00 90.69 306 SER A CA 1
ATOM 2519 C C . SER A 1 306 ? 11.387 0.819 -10.819 1.00 90.69 306 SER A C 1
ATOM 2521 O O . SER A 1 306 ? 11.224 -0.357 -10.530 1.00 90.69 306 SER A O 1
ATOM 2523 N N . PHE A 1 307 ? 12.395 1.249 -11.566 1.00 91.12 307 PHE A N 1
ATOM 2524 C CA . PHE A 1 307 ? 13.518 0.449 -12.037 1.00 91.12 307 PHE A CA 1
ATOM 2525 C C . PHE A 1 307 ? 14.709 0.693 -11.113 1.00 91.12 307 PHE A C 1
ATOM 2527 O O . PHE A 1 307 ? 15.215 1.816 -11.028 1.00 91.12 307 PHE A O 1
ATOM 2534 N N . GLU A 1 308 ? 15.141 -0.345 -10.406 1.00 92.75 308 GLU A N 1
ATOM 2535 C CA . GLU A 1 308 ? 16.146 -0.247 -9.352 1.00 92.75 308 GLU A CA 1
ATOM 2536 C C . GLU A 1 308 ? 17.411 -1.043 -9.685 1.00 92.75 308 GLU A C 1
ATOM 2538 O O . GLU A 1 308 ? 17.375 -2.191 -10.146 1.00 92.75 308 GLU A O 1
ATOM 2543 N N . SER A 1 309 ? 18.546 -0.406 -9.417 1.00 90.25 309 SER A N 1
ATOM 2544 C CA . SER A 1 309 ? 19.898 -0.894 -9.663 1.00 90.25 309 SER A CA 1
ATOM 2545 C C . SER A 1 309 ? 20.577 -1.276 -8.349 1.00 90.25 309 SER A C 1
ATOM 2547 O O . SER A 1 309 ? 20.484 -0.550 -7.359 1.00 90.25 309 SER A O 1
ATOM 2549 N N . LYS A 1 310 ? 21.362 -2.363 -8.345 1.00 87.25 310 LYS A N 1
ATOM 2550 C CA . LYS A 1 310 ? 22.244 -2.682 -7.204 1.00 87.25 310 LYS A CA 1
ATOM 2551 C C . LYS A 1 310 ? 23.320 -1.610 -6.996 1.00 87.25 310 LYS A C 1
ATOM 2553 O O . LYS A 1 310 ? 23.625 -1.244 -5.863 1.00 87.25 310 LYS A O 1
ATOM 2558 N N . SER A 1 311 ? 23.904 -1.130 -8.091 1.00 84.56 311 SER A N 1
ATOM 2559 C CA . SER A 1 311 ? 24.949 -0.106 -8.113 1.00 84.56 311 SER A CA 1
ATOM 2560 C C . SER A 1 311 ? 24.378 1.272 -8.432 1.00 84.56 311 SER A C 1
ATOM 2562 O O . SER A 1 311 ? 23.364 1.402 -9.115 1.00 84.56 311 SER A O 1
ATOM 2564 N N . SER A 1 312 ? 25.051 2.312 -7.944 1.00 87.50 312 SER A N 1
ATOM 2565 C CA . SER A 1 312 ? 24.749 3.691 -8.324 1.00 87.50 312 SER A CA 1
ATOM 2566 C C . SER A 1 312 ? 25.180 3.963 -9.766 1.00 87.50 312 SER A C 1
ATOM 2568 O O . SER A 1 312 ? 26.228 3.488 -10.191 1.00 87.50 312 SER A O 1
ATOM 2570 N N . ASN A 1 313 ? 24.396 4.761 -10.486 1.00 87.50 313 ASN A N 1
ATOM 2571 C CA . ASN A 1 313 ? 24.658 5.180 -11.860 1.00 87.50 313 ASN A CA 1
ATOM 2572 C C . ASN A 1 313 ? 24.797 6.700 -11.922 1.00 87.50 313 ASN A C 1
ATOM 2574 O O . ASN A 1 313 ? 24.026 7.417 -11.278 1.00 87.50 313 ASN A O 1
ATOM 2578 N N . HIS A 1 314 ? 25.745 7.185 -12.719 1.00 88.00 314 HIS A N 1
ATOM 2579 C CA . HIS A 1 314 ? 25.898 8.607 -13.004 1.00 88.00 314 HIS A CA 1
ATOM 2580 C C . HIS A 1 314 ? 25.030 8.970 -14.210 1.00 88.00 314 HIS A C 1
ATOM 2582 O O . HIS A 1 314 ? 25.195 8.429 -15.303 1.00 88.00 314 HIS A O 1
ATOM 2588 N N . ILE A 1 315 ? 24.073 9.871 -13.999 1.00 88.56 315 ILE A N 1
ATOM 2589 C CA . ILE A 1 315 ? 23.086 10.258 -15.007 1.00 88.56 315 ILE A CA 1
ATOM 2590 C C . ILE A 1 315 ? 23.157 11.768 -15.195 1.00 88.56 315 ILE A C 1
ATOM 2592 O O . ILE A 1 315 ? 22.956 12.534 -14.253 1.00 88.56 315 ILE A O 1
ATOM 2596 N N . ARG A 1 316 ? 23.399 12.209 -16.429 1.00 89.38 316 ARG A N 1
ATOM 2597 C CA . ARG A 1 316 ? 23.297 13.609 -16.841 1.00 89.38 316 ARG A CA 1
ATOM 2598 C C . ARG A 1 316 ? 21.972 13.818 -17.565 1.00 89.38 316 ARG A C 1
ATOM 2600 O O . ARG A 1 316 ? 21.820 13.471 -18.734 1.00 89.38 316 ARG A O 1
ATOM 2607 N N . ILE A 1 317 ? 21.006 14.421 -16.884 1.00 87.50 317 ILE A N 1
ATOM 2608 C CA . ILE A 1 317 ? 19.682 14.708 -17.440 1.00 87.50 317 ILE A CA 1
ATOM 2609 C C . ILE A 1 317 ? 19.749 15.998 -18.257 1.00 87.50 317 ILE A C 1
ATOM 2611 O O . ILE A 1 317 ? 20.097 17.059 -17.731 1.00 87.50 317 ILE A O 1
ATOM 2615 N N . LYS A 1 318 ? 19.387 15.940 -19.544 1.00 87.12 318 LYS A N 1
ATOM 2616 C CA . LYS A 1 318 ? 19.507 17.096 -20.452 1.00 87.12 318 LYS A CA 1
ATOM 2617 C C . LYS A 1 318 ? 18.572 18.238 -20.059 1.00 87.12 318 LYS A C 1
ATOM 2619 O O . LYS A 1 318 ? 18.967 19.406 -20.096 1.00 87.12 318 LYS A O 1
ATOM 2624 N N . LYS A 1 319 ? 17.346 17.915 -19.645 1.00 87.81 319 LYS A N 1
ATOM 2625 C CA . LYS A 1 319 ? 16.364 18.880 -19.140 1.00 87.81 319 LYS A CA 1
ATOM 2626 C C . LYS A 1 319 ? 15.417 18.204 -18.155 1.00 87.81 319 LYS A C 1
ATOM 2628 O O . LYS A 1 319 ? 14.754 17.243 -18.522 1.00 87.81 319 LYS A O 1
ATOM 2633 N N . SER A 1 320 ? 15.307 18.752 -16.952 1.00 87.38 320 SER A N 1
ATOM 2634 C CA . SER A 1 320 ? 14.398 18.266 -15.910 1.00 87.38 320 SER A CA 1
ATOM 2635 C C . SER A 1 320 ? 13.766 19.422 -15.150 1.00 87.38 320 SER A C 1
ATOM 2637 O O . SER A 1 320 ? 14.347 20.501 -15.057 1.00 87.38 320 SER A O 1
ATOM 2639 N N . GLU A 1 321 ? 12.627 19.173 -14.534 1.00 86.50 321 GLU A N 1
ATOM 2640 C CA . GLU A 1 321 ? 12.065 20.006 -13.482 1.00 86.50 321 GLU A CA 1
ATOM 2641 C C . GLU A 1 321 ? 12.493 19.460 -12.114 1.00 86.50 321 GLU A C 1
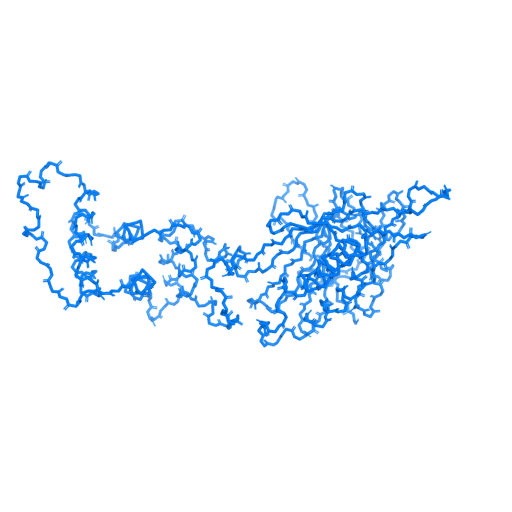ATOM 2643 O O . GLU A 1 321 ? 12.450 18.253 -11.875 1.00 86.50 321 GLU A O 1
ATOM 2648 N N . TYR A 1 322 ? 12.954 20.345 -11.235 1.00 80.56 322 TYR A N 1
ATOM 2649 C CA . TYR A 1 322 ? 13.309 20.044 -9.851 1.00 80.56 322 TYR A CA 1
ATOM 2650 C C . TYR A 1 322 ? 12.921 21.238 -8.983 1.00 80.56 322 TYR A C 1
ATOM 2652 O O . TYR A 1 322 ? 13.342 22.356 -9.272 1.00 80.56 322 TYR A O 1
ATOM 2660 N N . ASP A 1 323 ? 12.110 21.013 -7.950 1.00 78.12 323 ASP A N 1
ATOM 2661 C CA . ASP A 1 323 ? 11.611 22.068 -7.051 1.00 78.12 323 ASP A CA 1
ATOM 2662 C C . ASP A 1 323 ? 10.991 23.258 -7.820 1.00 78.12 323 ASP A C 1
ATOM 2664 O O . ASP A 1 323 ? 11.383 24.416 -7.668 1.00 78.12 323 ASP A O 1
ATOM 2668 N N . ASN A 1 324 ? 10.089 22.940 -8.762 1.00 77.50 324 ASN A N 1
ATOM 2669 C CA . ASN A 1 324 ? 9.444 23.875 -9.699 1.00 77.50 324 ASN A CA 1
ATOM 2670 C C . ASN A 1 324 ? 10.418 24.712 -10.555 1.00 77.50 324 ASN A C 1
ATOM 2672 O O . ASN A 1 324 ? 10.033 25.704 -11.175 1.00 77.50 324 ASN A O 1
ATOM 2676 N N . THR A 1 325 ? 11.691 24.314 -10.612 1.00 82.94 325 THR A N 1
ATO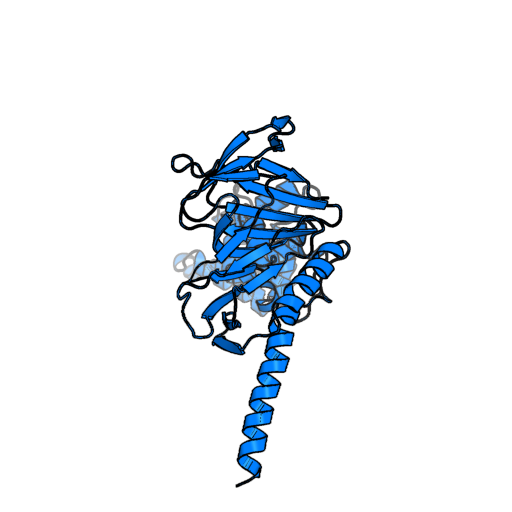M 2677 C CA . THR A 1 325 ? 12.744 24.994 -11.364 1.00 82.94 325 THR A CA 1
ATOM 2678 C C . THR A 1 325 ? 13.220 24.109 -12.508 1.00 82.94 325 THR A C 1
ATOM 2680 O O . THR A 1 325 ? 13.556 22.937 -12.333 1.00 82.94 325 THR A O 1
ATOM 2683 N N . ILE A 1 326 ? 13.291 24.676 -13.711 1.00 88.19 326 ILE A N 1
ATOM 2684 C CA . ILE A 1 326 ? 13.821 23.965 -14.875 1.00 88.19 326 ILE A CA 1
ATOM 2685 C C . ILE A 1 326 ? 15.348 23.956 -14.794 1.00 88.19 326 ILE A C 1
ATOM 2687 O O . ILE A 1 326 ? 15.999 24.988 -14.943 1.00 88.19 326 ILE A O 1
ATOM 2691 N N . SER A 1 327 ? 15.917 22.768 -14.629 1.00 83.88 327 SER A N 1
ATOM 2692 C CA . SER A 1 327 ? 17.354 22.512 -14.695 1.00 83.88 327 SER A CA 1
ATOM 2693 C C . SER A 1 327 ? 17.732 21.930 -16.057 1.00 83.88 327 SER A C 1
ATOM 2695 O O . SER A 1 327 ? 16.978 21.158 -16.657 1.00 83.88 327 SER A O 1
ATOM 2697 N N . ARG A 1 328 ? 18.911 22.296 -16.566 1.00 86.69 328 ARG A N 1
ATOM 2698 C CA . ARG A 1 328 ? 19.482 21.746 -17.805 1.00 86.69 328 ARG A CA 1
ATOM 2699 C C . ARG A 1 328 ? 20.820 21.086 -17.506 1.00 86.69 328 ARG A C 1
ATOM 2701 O O . ARG A 1 328 ? 21.572 21.619 -16.699 1.00 86.69 328 ARG A O 1
ATOM 2708 N N . ASN A 1 329 ? 21.110 19.976 -18.185 1.00 85.69 329 ASN A N 1
ATOM 2709 C CA . ASN A 1 329 ? 22.346 19.195 -18.039 1.00 85.69 329 ASN A CA 1
ATOM 2710 C C . ASN A 1 329 ? 22.705 18.907 -16.574 1.00 85.69 329 ASN A C 1
ATOM 2712 O O . ASN A 1 329 ? 23.843 19.090 -16.149 1.00 85.69 329 ASN A O 1
ATOM 2716 N N . LYS A 1 330 ? 21.708 18.502 -15.788 1.00 86.81 330 LYS A N 1
ATOM 2717 C CA . LYS A 1 330 ? 21.887 18.221 -14.369 1.00 86.81 330 LYS A CA 1
ATOM 2718 C C . LYS A 1 330 ? 22.498 16.838 -14.204 1.00 86.81 330 LYS A C 1
ATOM 2720 O O . LYS A 1 330 ? 21.934 15.854 -14.670 1.00 86.81 330 LYS A O 1
ATOM 2725 N N . GLU A 1 331 ? 23.630 16.780 -13.523 1.00 88.44 331 GLU A N 1
ATOM 2726 C CA . GLU A 1 331 ? 24.267 15.530 -13.125 1.00 88.44 331 GLU A CA 1
ATOM 2727 C C . GLU A 1 331 ? 23.722 15.072 -11.778 1.00 88.44 331 GLU A C 1
ATOM 2729 O O . GLU A 1 331 ? 23.604 15.868 -10.840 1.00 88.44 331 GLU A O 1
ATOM 2734 N N . ILE A 1 332 ? 23.380 13.790 -11.711 1.00 88.38 332 ILE A N 1
ATOM 2735 C CA . ILE A 1 332 ? 22.918 13.112 -10.507 1.00 88.38 332 ILE A CA 1
ATOM 2736 C C . ILE A 1 332 ? 23.538 11.724 -10.416 1.00 88.38 332 ILE A C 1
ATOM 2738 O O . ILE A 1 332 ? 23.878 11.095 -11.420 1.00 88.38 332 ILE A O 1
ATOM 2742 N N . VAL A 1 333 ? 23.620 11.225 -9.191 1.00 89.25 333 VAL A N 1
ATOM 2743 C CA . VAL A 1 333 ? 23.893 9.819 -8.908 1.00 89.25 333 VAL A CA 1
ATOM 2744 C C . VAL A 1 333 ? 22.570 9.173 -8.533 1.00 89.25 333 VAL A C 1
ATOM 2746 O O . VAL A 1 333 ? 21.866 9.695 -7.675 1.00 89.25 333 VAL A O 1
ATOM 2749 N N . SER A 1 334 ? 22.201 8.063 -9.166 1.00 89.50 334 SER A N 1
ATOM 2750 C CA . SER A 1 334 ? 20.915 7.406 -8.925 1.00 89.50 334 SER A CA 1
ATOM 2751 C C . SER A 1 334 ? 21.038 5.888 -8.898 1.00 89.50 334 SER A C 1
ATOM 2753 O O . SER A 1 334 ? 21.775 5.293 -9.681 1.00 89.50 334 SER A O 1
ATOM 2755 N N . ARG A 1 335 ? 20.276 5.251 -8.009 1.00 90.69 335 ARG A N 1
ATOM 2756 C CA . ARG A 1 335 ? 20.026 3.799 -8.019 1.00 90.69 335 ARG A CA 1
ATOM 2757 C C . ARG A 1 335 ? 18.617 3.453 -8.493 1.00 90.69 335 ARG A C 1
ATOM 2759 O O . ARG A 1 335 ? 18.268 2.280 -8.534 1.00 90.69 335 ARG A O 1
ATOM 2766 N N . LYS A 1 336 ? 17.793 4.461 -8.782 1.00 92.12 336 LYS A N 1
ATOM 2767 C CA . LYS A 1 336 ? 16.358 4.296 -8.978 1.00 92.12 336 LYS A CA 1
ATOM 2768 C C . LYS A 1 336 ? 15.824 5.308 -9.975 1.00 92.12 336 LYS A C 1
ATOM 2770 O O . LYS A 1 336 ? 15.878 6.519 -9.755 1.00 92.12 336 LYS A O 1
ATOM 2775 N N . ILE A 1 337 ? 15.246 4.781 -11.042 1.00 91.62 337 ILE A N 1
ATOM 2776 C CA . ILE A 1 337 ? 14.511 5.558 -12.033 1.00 91.62 337 ILE A CA 1
ATOM 2777 C C . ILE A 1 337 ? 13.064 5.122 -11.961 1.00 91.62 337 ILE A C 1
ATOM 2779 O O . ILE A 1 337 ? 12.772 3.932 -11.950 1.00 91.62 337 ILE A O 1
ATOM 2783 N N . ARG A 1 338 ? 12.147 6.073 -11.895 1.00 92.94 338 ARG A N 1
ATOM 2784 C CA . ARG A 1 338 ? 10.724 5.814 -11.739 1.00 92.94 338 ARG A CA 1
ATOM 2785 C C . ARG A 1 338 ? 9.964 6.380 -12.928 1.00 92.94 338 ARG A C 1
ATOM 2787 O O . ARG A 1 338 ? 10.146 7.529 -13.300 1.00 92.94 338 ARG A O 1
ATOM 2794 N N . LEU A 1 339 ? 9.095 5.578 -13.520 1.00 88.19 339 LEU A N 1
ATOM 2795 C CA . LEU A 1 339 ? 8.067 6.028 -14.443 1.00 88.19 339 LEU A CA 1
ATOM 2796 C C . LEU A 1 339 ? 6.765 6.181 -13.656 1.00 88.19 339 LEU A C 1
ATOM 2798 O O . LEU A 1 339 ? 6.256 5.209 -13.103 1.00 88.19 339 LEU A O 1
ATOM 2802 N N . ARG A 1 340 ? 6.235 7.398 -13.607 1.00 91.38 340 ARG A N 1
ATOM 2803 C CA . ARG A 1 340 ? 4.930 7.714 -13.026 1.00 91.38 340 ARG A CA 1
ATOM 2804 C C . ARG A 1 340 ? 3.938 7.998 -14.142 1.00 91.38 340 ARG A C 1
ATOM 2806 O O . ARG A 1 340 ? 4.231 8.767 -15.061 1.00 91.38 340 ARG A O 1
ATOM 2813 N N . ILE A 1 341 ? 2.770 7.379 -14.054 1.00 86.56 341 ILE A N 1
ATOM 2814 C CA . ILE A 1 341 ? 1.726 7.449 -15.072 1.00 86.56 341 ILE A CA 1
ATOM 2815 C C . ILE A 1 341 ? 0.443 7.920 -14.408 1.00 86.56 341 ILE A C 1
ATOM 2817 O O . ILE A 1 341 ? -0.142 7.209 -13.591 1.00 86.56 341 ILE A O 1
ATOM 2821 N N . THR A 1 342 ? 0.008 9.112 -14.787 1.00 88.56 342 THR A N 1
ATOM 2822 C CA . THR A 1 342 ? -1.314 9.642 -14.458 1.00 88.56 342 THR A CA 1
ATOM 2823 C C . THR A 1 342 ? -2.163 9.652 -15.723 1.00 88.56 342 THR A C 1
ATOM 2825 O O . THR A 1 342 ? -1.638 9.523 -16.834 1.00 88.56 342 THR A O 1
ATOM 2828 N N . ASP A 1 343 ? -3.465 9.885 -15.596 1.00 84.75 343 ASP A N 1
ATOM 2829 C CA . ASP A 1 343 ? -4.328 9.978 -16.776 1.00 84.75 343 ASP A CA 1
ATOM 2830 C C . ASP A 1 343 ? -3.903 11.134 -17.712 1.00 84.75 343 ASP A C 1
ATOM 2832 O O . ASP A 1 343 ? -3.917 11.041 -18.945 1.00 84.75 343 ASP A O 1
ATOM 2836 N N . SER A 1 344 ? -3.349 12.203 -17.131 1.00 85.62 344 SER A N 1
ATOM 2837 C CA . SER A 1 344 ? -2.910 13.386 -17.871 1.00 85.62 344 SER A CA 1
ATOM 2838 C C . SER A 1 344 ? -1.506 13.282 -18.477 1.00 85.62 344 SER A C 1
ATOM 2840 O O . SER A 1 344 ? -1.258 13.916 -19.504 1.00 85.62 344 SER A O 1
ATOM 2842 N N . ASN A 1 345 ? -0.567 12.514 -17.908 1.00 88.00 345 ASN A N 1
ATOM 2843 C CA . ASN A 1 345 ? 0.825 12.510 -18.381 1.00 88.00 345 ASN A CA 1
ATOM 2844 C C . ASN A 1 345 ? 1.644 11.265 -17.993 1.00 88.00 345 ASN A C 1
ATOM 2846 O O . ASN A 1 345 ? 1.253 10.460 -17.155 1.00 88.00 345 ASN A O 1
ATOM 2850 N N . TYR A 1 346 ? 2.817 11.154 -18.622 1.00 87.94 346 TYR A N 1
ATOM 2851 C CA . TYR A 1 346 ? 3.884 10.230 -18.252 1.00 87.94 346 TYR A CA 1
ATOM 2852 C C . TYR A 1 346 ? 5.089 11.044 -17.762 1.00 87.94 346 TYR A C 1
ATOM 2854 O O . TYR A 1 346 ? 5.541 11.969 -18.445 1.00 87.94 346 TYR A O 1
ATOM 2862 N N . LYS A 1 347 ? 5.625 10.701 -16.593 1.00 92.38 347 LYS A N 1
ATOM 2863 C CA . LYS A 1 347 ? 6.788 11.352 -15.979 1.00 92.38 347 LYS A CA 1
ATOM 2864 C C . LYS A 1 347 ? 7.891 10.335 -15.751 1.00 92.38 347 LYS A C 1
ATOM 2866 O O . LYS A 1 347 ? 7.665 9.326 -15.093 1.00 92.38 347 LYS A O 1
ATOM 2871 N N . LEU A 1 348 ? 9.083 10.619 -16.262 1.00 91.69 348 LEU A N 1
ATOM 2872 C CA . LEU A 1 348 ? 10.299 9.907 -15.893 1.00 91.69 348 LEU A CA 1
ATOM 2873 C C . LEU A 1 348 ? 10.993 10.677 -14.771 1.00 91.69 348 LEU A C 1
ATOM 2875 O O . LEU A 1 348 ? 11.350 11.839 -14.932 1.00 91.69 348 LEU A O 1
ATOM 2879 N N . GLU A 1 349 ? 11.171 10.032 -13.636 1.00 92.06 349 GLU A N 1
ATOM 2880 C CA . GLU A 1 349 ? 11.720 10.594 -12.415 1.00 92.06 349 GLU A CA 1
ATOM 2881 C C . GLU A 1 349 ? 13.044 9.892 -12.118 1.00 92.06 349 GLU A C 1
ATOM 2883 O O . GLU A 1 349 ? 13.074 8.696 -11.829 1.00 92.06 349 GLU A O 1
ATOM 2888 N N . CYS A 1 350 ? 14.155 10.619 -12.177 1.00 89.75 350 CYS A N 1
ATOM 2889 C CA . CYS A 1 350 ? 15.428 10.089 -11.707 1.00 89.75 350 CYS A CA 1
ATOM 2890 C C . CYS A 1 350 ? 15.623 10.515 -10.251 1.00 89.75 350 CYS A C 1
ATOM 2892 O O . CYS A 1 350 ? 15.702 11.711 -9.954 1.00 89.75 350 CYS A O 1
ATOM 2894 N N . ILE A 1 351 ? 15.667 9.539 -9.344 1.00 89.06 351 ILE A N 1
ATOM 2895 C CA . ILE A 1 351 ? 15.723 9.793 -7.902 1.00 89.06 351 ILE A CA 1
ATOM 2896 C C . ILE A 1 351 ? 17.186 9.891 -7.488 1.00 89.06 351 ILE A C 1
ATOM 2898 O O . ILE A 1 351 ? 17.957 8.949 -7.696 1.00 89.06 351 ILE A O 1
ATOM 2902 N N . GLU A 1 352 ? 17.576 11.039 -6.939 1.00 86.31 352 GLU A N 1
ATOM 2903 C CA . GLU A 1 352 ? 18.935 11.247 -6.449 1.00 86.31 352 GLU A CA 1
ATOM 2904 C C . GLU A 1 352 ? 19.216 10.299 -5.277 1.00 86.31 352 GLU A C 1
ATOM 2906 O O . GLU A 1 352 ? 18.454 10.209 -4.317 1.00 86.31 352 GLU A O 1
ATOM 2911 N N . HIS A 1 353 ? 20.314 9.558 -5.374 1.00 82.19 353 HIS A N 1
ATOM 2912 C CA . HIS A 1 353 ? 20.791 8.678 -4.326 1.00 82.19 353 HIS A CA 1
ATOM 2913 C C . HIS A 1 353 ? 21.891 9.384 -3.539 1.00 82.19 353 HIS A C 1
ATOM 2915 O O . HIS A 1 353 ? 22.985 9.614 -4.057 1.00 82.19 353 HIS A O 1
ATOM 2921 N N . ASN A 1 354 ? 21.620 9.662 -2.265 1.00 75.81 354 ASN A N 1
ATOM 2922 C CA . ASN A 1 354 ? 22.619 10.155 -1.330 1.00 75.81 354 ASN A CA 1
ATOM 2923 C C . ASN A 1 354 ? 22.921 9.078 -0.272 1.00 75.81 354 ASN A C 1
ATOM 2925 O O . ASN A 1 354 ? 22.073 8.819 0.582 1.00 75.81 354 ASN A O 1
ATOM 2929 N N . PRO A 1 355 ? 24.119 8.462 -0.274 1.00 67.38 355 PRO A N 1
ATOM 2930 C CA . PRO A 1 355 ? 24.456 7.411 0.686 1.00 67.38 355 PRO A CA 1
ATOM 2931 C C . PRO A 1 355 ? 24.592 7.926 2.130 1.00 67.38 355 PRO A C 1
ATOM 2933 O O . PRO A 1 355 ? 24.642 7.123 3.057 1.00 67.38 355 PRO A O 1
ATOM 2936 N N . TYR A 1 356 ? 24.639 9.247 2.331 1.00 69.19 356 TYR A N 1
ATOM 2937 C CA . TYR A 1 356 ? 24.802 9.892 3.636 1.00 69.19 356 TYR A CA 1
ATOM 2938 C C . TYR A 1 356 ? 23.508 10.520 4.174 1.00 69.19 356 TYR A C 1
ATOM 2940 O O . TYR A 1 356 ? 23.476 10.943 5.328 1.00 69.19 356 TYR A O 1
ATOM 2948 N N . ILE A 1 357 ? 22.443 10.597 3.365 1.00 64.00 357 ILE A N 1
ATOM 2949 C CA . ILE A 1 357 ? 21.155 11.183 3.760 1.00 64.00 357 ILE A CA 1
ATOM 2950 C C . ILE A 1 357 ? 20.040 10.209 3.386 1.00 64.00 357 ILE A C 1
ATOM 2952 O O . ILE A 1 357 ? 19.642 10.122 2.228 1.00 64.00 357 ILE A O 1
ATOM 2956 N N . SER A 1 358 ? 19.483 9.524 4.386 1.00 51.19 358 SER A N 1
ATOM 2957 C CA . SER A 1 358 ? 18.437 8.506 4.202 1.00 51.19 358 SER A CA 1
ATOM 2958 C C . SER A 1 358 ? 17.084 9.042 3.712 1.00 51.19 358 SER A C 1
ATOM 2960 O O . SER A 1 358 ? 16.216 8.246 3.379 1.00 51.19 358 SER A O 1
ATOM 2962 N N . LYS A 1 359 ? 16.877 10.369 3.671 1.00 45.62 359 LYS A N 1
ATOM 2963 C CA . LYS A 1 359 ? 15.571 11.004 3.385 1.00 45.62 359 LYS A CA 1
ATOM 2964 C C . LYS A 1 359 ? 15.544 11.986 2.206 1.00 45.62 359 LYS A C 1
ATOM 2966 O O . LYS A 1 359 ? 14.519 12.619 1.971 1.00 45.62 359 LYS A O 1
ATOM 2971 N N . SER A 1 360 ? 16.636 12.157 1.462 1.00 49.00 360 SER A N 1
ATOM 2972 C CA . SER A 1 360 ? 16.663 13.093 0.325 1.00 49.00 360 SER A CA 1
ATOM 2973 C C . SER A 1 360 ? 16.306 12.384 -0.983 1.00 49.00 360 SER A C 1
ATOM 2975 O O . SER A 1 360 ? 17.154 12.232 -1.854 1.00 49.00 360 SER A O 1
ATOM 2977 N N . GLU A 1 361 ? 15.050 11.964 -1.130 1.00 60.28 361 GLU A N 1
ATOM 2978 C CA . GLU A 1 361 ? 14.528 11.361 -2.368 1.00 60.28 361 GLU A CA 1
ATOM 2979 C C . GLU A 1 361 ? 13.775 12.384 -3.234 1.00 60.28 361 GLU A C 1
ATOM 2981 O O . GLU A 1 361 ? 12.690 12.102 -3.742 1.00 60.28 361 GLU A O 1
ATOM 2986 N N . LYS A 1 362 ? 14.285 13.613 -3.391 1.00 72.00 362 LYS A N 1
ATOM 2987 C CA . LYS A 1 362 ? 13.640 14.561 -4.313 1.00 72.00 362 LYS A CA 1
ATOM 2988 C C . LYS A 1 362 ? 13.969 14.159 -5.761 1.00 72.00 362 LYS A C 1
ATOM 2990 O O . LYS A 1 362 ? 15.147 14.129 -6.121 1.00 72.00 362 LYS A O 1
ATOM 2995 N N . PRO A 1 363 ? 12.971 13.838 -6.605 1.00 84.00 363 PRO A N 1
ATOM 2996 C CA . PRO A 1 363 ? 13.229 13.391 -7.965 1.00 84.00 363 PRO A CA 1
ATOM 2997 C C . PRO A 1 363 ? 13.506 14.562 -8.911 1.00 84.00 363 PRO A C 1
ATOM 2999 O O . PRO A 1 363 ? 12.886 15.622 -8.821 1.00 84.00 363 PRO A O 1
ATOM 3002 N N . HIS A 1 364 ? 14.374 14.328 -9.891 1.00 86.00 364 HIS A N 1
ATOM 3003 C CA . HIS A 1 364 ? 14.448 15.146 -11.098 1.00 86.00 364 HIS A CA 1
ATOM 3004 C C . HIS A 1 364 ? 13.445 14.616 -12.126 1.00 86.00 364 HIS A C 1
ATOM 3006 O O . HIS A 1 364 ? 13.561 13.473 -12.567 1.00 86.00 364 HIS A O 1
ATOM 3012 N N . VAL A 1 365 ? 12.463 15.438 -12.504 1.00 86.69 365 VAL A N 1
ATOM 3013 C CA . VAL A 1 365 ? 11.302 15.009 -13.300 1.00 86.69 365 VAL A CA 1
ATOM 3014 C C . VAL A 1 365 ? 11.444 15.426 -14.762 1.00 86.69 365 VAL A C 1
ATOM 3016 O O . VAL A 1 365 ? 11.704 16.588 -15.075 1.00 86.69 365 VAL A O 1
ATOM 3019 N N . VAL A 1 366 ? 11.221 14.490 -15.678 1.00 85.69 366 VAL A N 1
ATOM 3020 C CA . VAL A 1 366 ? 11.158 14.712 -17.125 1.00 85.69 366 VAL A CA 1
ATOM 3021 C C . VAL A 1 366 ? 9.773 14.314 -17.624 1.00 85.69 366 VAL A C 1
ATOM 3023 O O . VAL A 1 366 ? 9.342 13.176 -17.457 1.00 85.69 366 VAL A O 1
ATOM 3026 N N . LEU A 1 367 ? 9.066 15.245 -18.263 1.00 83.75 367 LEU A N 1
ATOM 3027 C CA . LEU A 1 367 ? 7.791 14.951 -18.918 1.00 83.75 367 LEU A CA 1
ATOM 3028 C C . LEU A 1 367 ? 8.038 14.205 -20.233 1.00 83.75 367 LEU A C 1
ATOM 3030 O O . LEU A 1 367 ? 8.735 14.712 -21.116 1.00 83.75 367 LEU A O 1
ATOM 3034 N N . LEU A 1 368 ? 7.436 13.027 -20.369 1.00 81.75 368 LEU A N 1
ATOM 3035 C CA . LEU A 1 368 ? 7.435 12.249 -21.605 1.00 81.75 368 LEU A CA 1
ATOM 3036 C C . LEU A 1 368 ? 6.185 12.623 -22.425 1.00 81.75 368 LEU A C 1
ATOM 3038 O O . LEU A 1 368 ? 5.107 12.823 -21.862 1.00 81.75 368 LEU A O 1
ATOM 3042 N N . LYS A 1 369 ? 6.338 12.783 -23.744 1.00 65.62 369 LYS A N 1
ATOM 3043 C CA . LYS A 1 369 ? 5.280 13.262 -24.660 1.00 65.62 369 LYS A CA 1
ATOM 3044 C C . LYS A 1 369 ? 4.510 12.138 -25.354 1.00 65.62 369 LYS A C 1
ATOM 3046 O O . LYS A 1 369 ? 5.091 11.047 -25.507 1.00 65.62 369 LYS A O 1
#

Organism: Bizionia paragorgiae (NCBI:txid283786)

Sequence (369 aa):
MKLKITIVFILSFCSFIHAQNLMKSTYNLEGFPEGMDKQKEFINKAISNILIYNFIYGGPGNSQFDLKSEKEFKLNLPLKTPIWLTFPDTKLNSESASHTVHYTYDFKYHDYYDDAAITDSIFSLASLFDLAVKYYDYDEYLLIKNVLQNYNPSINYKEKRPVFFDNLAKILTNTDIDFNTLISEEEQESLTSSEIEELMLDEILEETDYEFEDIVLKVFERFVLNPKDNDKTKQNFIRLFNDENSIQTIEQSVLQPHITVTLPKGGLLHIPEEIALIENEYDTNLVPVSLINIILDFKNKELIISFESKSSNHIRIKKSEYDNTISRNKEIVSRKIRLRITDSNYKLECIEHNPYISKSEKPHVVLLK

Radius of gyration: 27.3 Å; chains: 1; bounding box: 60×71×77 Å

Foldseek 3Di:
DVPVVVVVVVVQVVVLVVVLVVQVVLPVLVLAEPFLVQVSVQSVVQSVLVSPWDWDDDDVQKIKTKDWDPAWDWRFRPAPAGKIKTFHDPDPDDDIDIFMKMKGKAAQLCVVPVDDRDYPCCLPLLNLQLLLCVVVVHFPLLLLVLLLCLFPVVDDSVVSLVVSLQVLLCLFQVDGDDLCVQADPVRVVVDDPSVSSVSSVVVSVVRGPDDRSVSSSSCLVPRQDDPVDPVSSLVSSCSSVVHNCSSVCSQQRHVKIKMKMFGCSWMWIADDVLFKWWDDPPDTRIDTFGMWMWICRSNQSKIKIKGFAPDKIWMQTQWFAFPNDIDGRDIAIARIWMWMDGSVFIKIWGFHDDPVDPPRRGTGIDTGD

Secondary structure (DSSP, 8-state):
--HHHHHHHHHHHHHHHHHHHHHHHTTTTTSPPTT-HHHHHHHHHHHHHH-SSEEEE-STTEEEEEEEESS-EEEE-SSSS--EEEE--S--SSS-EEEEEEEEEE-THHHH-SS----GGGGSHHHHHHHHHHHTT--HHHHHHHHHHHS-TTS-HHHHHHHHHHHHHHHHTSS---HHHHS-HHHHHHS-HHHHHHHHHHHHHHS----HHHHHHHHIIIII--TT-HHHHHHHHHHHHT-TTHHHHHHHHTSS-EEEEEEEEEEEEE--TTTEEEE-SS-TTEEEEEEEEEEEETTTTEEEEEEEEEEEEEEEEEEEEETTEEEEEEEEEEEEEEEEEESS-EEEEEEP--TT-TT--PEEEEEE-

pLDDT: mean 78.34, std 17.09, range [25.59, 96.38]